Protein AF-A0A366EH74-F1 (afdb_monomer_lite)

Foldseek 3Di:
DDDADQKADEDEPPVLVCLQPVPQFWDEDDPVLVVPADCVPPFKHFYAHAQDDDPVNHVVVQVLSVVVVGHGDQLQPDWHQFTFWMWTWPDKDCDDPDPNDPDNMITGTHDTGTDDTFHWHDDRHMDGTDGDDPVVTDHDDPVSDDPPPPPPPPDDDDDDDDDDDDDDDDDDDDDDDDDDDDDDDDDDDDDDDDDDDDDDDDD

Secondary structure (DSSP, 8-state):
-PPPPSEEEEE-TTHHHHHHTS---EEEE-HHHHHT---TT--EEEEEE-S---HHHHHHHHHHHHHTT--PPPTTTS--SEEEEEEEEEEEES---STT--SSEEEEEEEEEEEEEEE----SSEEE-----GGGSPPPPGGGSPPP------PPPP---------------------------------------PPPP--

InterPro domains:
  IPR015947 PUA-like superfamily [SSF88697] (7-129)

Structure (mmCIF, N/CA/C/O backbone):
data_AF-A0A366EH74-F1
#
_entry.id   AF-A0A366EH74-F1
#
loop_
_atom_site.group_PDB
_atom_site.id
_atom_site.type_symbol
_atom_site.label_atom_id
_atom_site.label_alt_id
_atom_site.label_comp_id
_atom_site.label_asym_id
_atom_site.label_entity_id
_atom_site.label_seq_id
_atom_site.pdbx_PDB_ins_code
_atom_site.Cartn_x
_atom_site.Cartn_y
_atom_site.Cartn_z
_atom_site.occupancy
_atom_site.B_iso_or_equiv
_atom_site.auth_seq_id
_atom_site.auth_comp_id
_atom_site.auth_asym_id
_atom_site.auth_atom_id
_atom_site.pdbx_PDB_model_num
ATOM 1 N N . MET A 1 1 ? -17.119 -4.614 -13.521 1.00 64.62 1 MET A N 1
ATOM 2 C CA . MET A 1 1 ? -15.994 -3.978 -12.804 1.00 64.62 1 MET A CA 1
ATOM 3 C C . MET A 1 1 ? -16.300 -2.502 -12.687 1.00 64.62 1 MET A C 1
ATOM 5 O O . MET A 1 1 ? -16.640 -1.899 -13.698 1.00 64.62 1 MET A O 1
ATOM 9 N N . SER A 1 2 ? -16.240 -1.948 -11.478 1.00 81.62 2 SER A N 1
ATOM 10 C CA . SER A 1 2 ? -16.363 -0.503 -11.270 1.00 81.62 2 SER A CA 1
ATOM 11 C C . SER A 1 2 ? -15.153 0.207 -11.891 1.00 81.62 2 SER A C 1
ATOM 13 O O . SER A 1 2 ? -14.065 -0.377 -11.902 1.00 81.62 2 SER A O 1
ATOM 15 N N . PRO A 1 3 ? -15.287 1.445 -12.397 1.00 92.44 3 PRO A N 1
ATOM 16 C CA . PRO A 1 3 ? -14.133 2.195 -12.882 1.00 92.44 3 PRO A CA 1
ATOM 17 C C . PRO A 1 3 ? -13.107 2.380 -11.756 1.00 92.44 3 PRO A C 1
ATOM 19 O O . PRO A 1 3 ? -13.474 2.500 -10.579 1.00 92.44 3 PRO A O 1
ATOM 22 N N . LEU A 1 4 ? -11.818 2.389 -12.109 1.00 96.69 4 LEU A N 1
ATOM 23 C CA . LEU A 1 4 ? -10.759 2.671 -11.143 1.00 96.69 4 LEU A CA 1
ATOM 24 C C . LEU A 1 4 ? -10.874 4.130 -10.666 1.00 96.69 4 LEU A C 1
ATOM 26 O O . LEU A 1 4 ? -11.082 5.027 -11.485 1.00 96.69 4 LEU A O 1
ATOM 30 N N . PRO A 1 5 ? -10.746 4.391 -9.356 1.00 97.56 5 PRO A N 1
ATOM 31 C CA . PRO A 1 5 ? -10.783 5.746 -8.825 1.00 97.56 5 PRO A CA 1
ATOM 32 C C . PRO A 1 5 ? -9.553 6.536 -9.278 1.00 97.56 5 PRO A C 1
ATOM 34 O O . PRO A 1 5 ? -8.465 5.988 -9.429 1.00 97.56 5 PRO A O 1
ATOM 37 N N . ARG A 1 6 ? -9.724 7.846 -9.452 1.00 97.12 6 ARG A N 1
ATOM 38 C CA . ARG A 1 6 ? -8.687 8.761 -9.953 1.00 97.12 6 ARG A CA 1
ATOM 39 C C . ARG A 1 6 ? -7.512 8.955 -8.989 1.00 97.12 6 ARG A C 1
ATOM 41 O O . ARG A 1 6 ? -6.385 9.163 -9.426 1.00 97.12 6 ARG A O 1
ATOM 48 N N . LEU A 1 7 ? -7.779 8.927 -7.682 1.00 98.38 7 LEU A N 1
ATOM 49 C CA . LEU A 1 7 ? -6.755 9.092 -6.651 1.00 98.38 7 LEU A CA 1
ATOM 50 C C . LEU A 1 7 ? -6.182 7.738 -6.246 1.00 98.38 7 LEU A C 1
ATOM 52 O O . LEU A 1 7 ? -6.925 6.788 -5.994 1.00 98.38 7 LEU A O 1
ATOM 56 N N . ALA A 1 8 ? -4.859 7.673 -6.153 1.00 98.44 8 ALA A N 1
ATOM 57 C CA . ALA A 1 8 ? -4.111 6.502 -5.742 1.00 98.44 8 ALA A CA 1
ATOM 58 C C . ALA A 1 8 ? -3.386 6.722 -4.412 1.00 98.44 8 ALA A C 1
ATOM 60 O O . ALA A 1 8 ? -2.951 7.826 -4.077 1.00 98.44 8 ALA A O 1
ATOM 61 N N . LEU A 1 9 ? -3.212 5.618 -3.690 1.00 98.38 9 LEU A N 1
ATOM 62 C CA . LEU A 1 9 ? -2.345 5.496 -2.531 1.00 98.38 9 LEU A CA 1
ATOM 63 C C . LEU A 1 9 ? -1.197 4.541 -2.867 1.00 98.38 9 LEU A C 1
ATOM 65 O O . LEU A 1 9 ? -1.418 3.392 -3.250 1.00 98.38 9 LEU A O 1
ATOM 69 N N . SER A 1 10 ? 0.039 5.012 -2.700 1.00 98.38 10 SER A N 1
ATOM 70 C CA . SER A 1 10 ? 1.230 4.184 -2.902 1.00 98.38 10 SER A CA 1
ATOM 71 C C . SER A 1 10 ? 1.545 3.367 -1.649 1.00 98.38 10 SER A C 1
ATOM 73 O O . SER A 1 10 ? 1.772 3.931 -0.573 1.00 98.38 10 SER A O 1
ATOM 75 N N . VAL A 1 11 ? 1.586 2.043 -1.800 1.00 98.31 11 VAL A N 1
ATOM 76 C CA . VAL A 1 11 ? 1.851 1.060 -0.742 1.00 98.31 11 VAL A CA 1
ATOM 77 C C . VAL A 1 11 ? 2.992 0.146 -1.191 1.00 98.31 11 VAL A C 1
ATOM 79 O O . VAL A 1 11 ? 3.040 -0.287 -2.343 1.00 98.31 11 VAL A O 1
ATOM 82 N N . ARG A 1 12 ? 3.954 -0.133 -0.306 1.00 97.94 12 ARG A N 1
ATOM 83 C CA . ARG A 1 12 ? 5.072 -1.037 -0.626 1.00 97.94 12 ARG A CA 1
ATOM 84 C C . ARG A 1 12 ? 4.598 -2.484 -0.691 1.00 97.94 12 ARG A C 1
ATOM 86 O O . ARG A 1 12 ? 3.671 -2.875 0.013 1.00 97.94 12 ARG A O 1
ATOM 93 N N . GLN A 1 13 ? 5.261 -3.286 -1.513 1.00 98.31 13 GLN A N 1
ATOM 94 C CA . GLN A 1 13 ? 5.083 -4.733 -1.455 1.00 98.31 13 GLN A CA 1
ATOM 95 C C . GLN A 1 13 ? 5.785 -5.313 -0.213 1.00 98.31 13 GLN A C 1
ATOM 97 O O . GLN A 1 13 ? 6.775 -4.726 0.229 1.00 98.31 13 GLN A O 1
ATOM 102 N N . PRO A 1 14 ? 5.282 -6.422 0.367 1.00 98.62 14 PRO A N 1
ATOM 103 C CA . PRO A 1 14 ? 4.100 -7.204 -0.042 1.00 98.62 14 PRO A CA 1
ATOM 104 C C . PRO A 1 14 ? 2.752 -6.660 0.478 1.00 98.62 14 PRO A C 1
ATOM 106 O O . PRO A 1 14 ? 1.702 -7.259 0.251 1.00 98.62 14 PRO A O 1
ATOM 109 N N . TRP A 1 15 ? 2.739 -5.523 1.179 1.00 98.69 15 TRP A N 1
ATOM 110 C CA . TRP A 1 15 ? 1.523 -4.983 1.800 1.00 98.69 15 TRP A CA 1
ATOM 111 C C . TRP A 1 15 ? 0.433 -4.602 0.793 1.00 98.69 15 TRP A C 1
ATOM 113 O O . TRP A 1 15 ? -0.743 -4.809 1.081 1.00 98.69 15 TRP A O 1
ATOM 123 N N . ALA A 1 16 ? 0.802 -4.106 -0.394 1.00 98.75 16 ALA A N 1
ATOM 124 C CA . ALA A 1 16 ? -0.156 -3.822 -1.466 1.00 98.75 16 ALA A CA 1
ATOM 125 C C . ALA A 1 16 ? -0.907 -5.089 -1.915 1.00 98.75 16 ALA A C 1
ATOM 127 O O . ALA A 1 16 ? -2.127 -5.060 -2.069 1.00 98.75 16 ALA A O 1
ATOM 128 N N . TRP A 1 17 ? -0.200 -6.217 -2.058 1.00 98.69 17 TRP A N 1
ATOM 129 C CA . TRP A 1 17 ? -0.828 -7.513 -2.319 1.00 98.69 17 TRP A CA 1
ATOM 130 C C . TRP A 1 17 ? -1.726 -7.951 -1.156 1.00 98.69 17 TRP A C 1
ATOM 132 O O . TRP A 1 17 ? -2.855 -8.382 -1.381 1.00 98.69 17 TRP A O 1
ATOM 142 N N . ALA A 1 18 ? -1.279 -7.779 0.091 1.00 98.75 18 ALA A N 1
ATOM 143 C CA . ALA A 1 18 ? -2.068 -8.166 1.258 1.00 98.75 18 ALA A CA 1
ATOM 144 C C . ALA A 1 18 ? -3.385 -7.383 1.383 1.00 98.75 18 ALA A C 1
ATOM 146 O O . ALA A 1 18 ? -4.377 -7.946 1.839 1.00 98.75 18 ALA A O 1
ATOM 147 N N . ILE A 1 19 ? -3.426 -6.117 0.956 1.00 98.88 19 ILE A N 1
ATOM 148 C CA . ILE A 1 19 ? -4.669 -5.325 0.903 1.00 98.88 19 ILE A CA 1
ATOM 149 C C . ILE A 1 19 ? -5.681 -5.979 -0.039 1.00 98.88 19 ILE A C 1
ATOM 151 O O . ILE A 1 19 ? -6.855 -6.107 0.296 1.00 98.88 19 ILE A O 1
ATOM 155 N N . LEU A 1 20 ? -5.221 -6.404 -1.215 1.00 98.69 20 LEU A N 1
ATOM 156 C CA . LEU A 1 20 ? -6.093 -6.893 -2.279 1.00 98.69 20 LEU A CA 1
ATOM 157 C C . LEU A 1 20 ? -6.460 -8.376 -2.146 1.00 98.69 20 LEU A C 1
ATOM 159 O O . LEU A 1 20 ? -7.539 -8.777 -2.573 1.00 98.69 20 LEU A O 1
ATOM 163 N N . HIS A 1 21 ? -5.575 -9.181 -1.559 1.00 98.44 21 HIS A N 1
ATOM 164 C CA . HIS A 1 21 ? -5.696 -10.642 -1.544 1.00 98.44 21 HIS A CA 1
ATOM 165 C C . HIS A 1 21 ? -5.518 -11.265 -0.155 1.00 98.44 21 HIS A C 1
ATOM 167 O O . HIS A 1 21 ? -6.052 -12.338 0.105 1.00 98.44 21 HIS A O 1
ATOM 173 N N . GLY A 1 22 ? -4.783 -10.604 0.740 1.00 97.69 22 GLY A N 1
ATOM 174 C CA . GLY A 1 22 ? -4.426 -11.126 2.065 1.00 97.69 22 GLY A CA 1
ATOM 175 C C . GLY A 1 22 ? -5.348 -10.682 3.204 1.00 97.69 22 GLY A C 1
ATOM 176 O O . GLY A 1 22 ? -5.046 -10.953 4.361 1.00 97.69 22 GLY A O 1
ATOM 177 N N . GLY A 1 23 ? -6.440 -9.968 2.911 1.00 98.06 23 GLY A N 1
ATOM 178 C CA . GLY A 1 23 ? -7.391 -9.502 3.926 1.00 98.06 23 GLY A CA 1
ATOM 179 C C . GLY A 1 23 ? -6.864 -8.379 4.827 1.00 98.06 23 GLY A C 1
ATOM 180 O O . GLY A 1 23 ? -7.397 -8.166 5.918 1.00 98.06 23 GLY A O 1
ATOM 181 N N . LYS A 1 24 ? -5.826 -7.646 4.403 1.00 98.56 24 LYS A N 1
ATOM 182 C CA . LYS A 1 24 ? -5.322 -6.481 5.138 1.00 98.56 24 LYS A CA 1
ATOM 183 C C . LYS A 1 24 ? -6.309 -5.318 5.038 1.00 98.56 24 LYS A C 1
ATOM 185 O O . LYS A 1 24 ? -6.391 -4.641 4.020 1.00 98.56 24 LYS A O 1
ATOM 190 N N . THR A 1 25 ? -7.005 -5.051 6.140 1.00 98.56 25 THR A N 1
ATOM 191 C CA . THR A 1 25 ? -8.061 -4.022 6.236 1.00 98.56 25 THR A CA 1
ATOM 192 C C . THR A 1 25 ? -7.570 -2.643 6.674 1.00 98.56 25 THR A C 1
ATOM 194 O O . THR A 1 25 ? -8.346 -1.691 6.716 1.00 98.56 25 THR A O 1
ATOM 197 N N . ILE A 1 26 ? -6.292 -2.521 7.041 1.00 98.56 26 ILE A N 1
ATOM 198 C CA . ILE A 1 26 ? -5.711 -1.287 7.573 1.00 98.56 26 ILE A CA 1
ATOM 199 C C . ILE A 1 26 ? -4.379 -1.007 6.899 1.00 98.56 26 ILE A C 1
ATOM 201 O O . ILE A 1 26 ? -3.484 -1.850 6.937 1.00 98.56 26 ILE A O 1
ATOM 205 N N . GLU A 1 27 ? -4.204 0.205 6.385 1.00 98.19 27 GLU A N 1
ATOM 206 C CA . GLU A 1 27 ? -2.903 0.729 5.969 1.00 98.19 27 GLU A CA 1
ATOM 207 C C . GLU A 1 27 ? -2.360 1.719 7.008 1.00 98.19 27 GLU A C 1
ATOM 209 O O . GLU A 1 27 ? -2.973 2.751 7.281 1.00 98.19 27 GLU A O 1
ATOM 214 N N . ASN A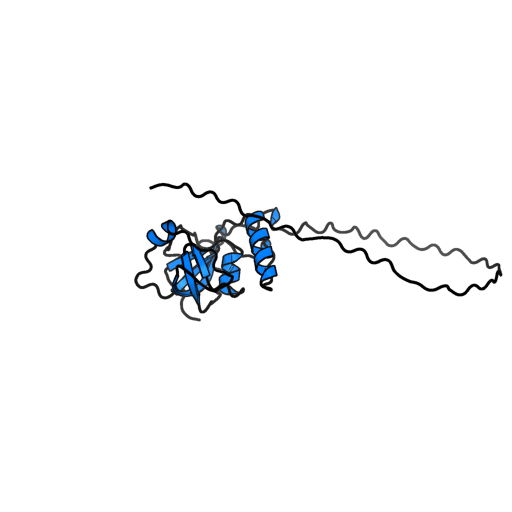 1 28 ? -1.209 1.405 7.610 1.00 98.12 28 ASN A N 1
ATOM 215 C CA . ASN A 1 28 ? -0.645 2.193 8.710 1.00 98.12 28 ASN A CA 1
ATOM 216 C C . ASN A 1 28 ? 0.114 3.417 8.191 1.00 98.12 28 ASN A C 1
ATOM 218 O O . ASN A 1 28 ? 0.884 3.330 7.234 1.00 98.12 28 ASN A O 1
ATOM 222 N N . ARG A 1 29 ? -0.072 4.566 8.847 1.00 96.00 29 ARG A N 1
ATOM 223 C CA . ARG A 1 29 ? 0.593 5.831 8.508 1.00 96.00 29 ARG A CA 1
ATOM 224 C C . ARG A 1 29 ? 0.984 6.604 9.764 1.00 96.00 29 ARG A C 1
ATOM 226 O O . ARG A 1 29 ? 0.346 6.512 10.812 1.00 96.00 29 ARG A O 1
ATOM 233 N N . SER A 1 30 ? 2.029 7.421 9.647 1.00 95.69 30 SER A N 1
ATOM 234 C CA . SER A 1 30 ? 2.383 8.374 10.699 1.00 95.69 30 SER A CA 1
ATOM 235 C C . SER A 1 30 ? 1.342 9.495 10.788 1.00 95.69 30 SER A C 1
ATOM 237 O O . SER A 1 30 ? 0.677 9.832 9.805 1.00 95.69 30 SER A O 1
ATOM 239 N N . ALA A 1 31 ? 1.233 10.130 11.958 1.00 93.12 31 ALA A N 1
ATOM 240 C CA . ALA A 1 31 ? 0.357 11.289 12.128 1.00 93.12 31 ALA A CA 1
ATOM 241 C C . ALA A 1 31 ? 0.724 12.437 11.168 1.00 93.12 31 ALA A C 1
ATOM 243 O O . ALA A 1 31 ? -0.165 13.103 10.648 1.00 93.12 31 ALA A O 1
ATOM 244 N N . ALA A 1 32 ? 2.019 12.636 10.896 1.00 93.62 32 ALA A N 1
ATOM 245 C CA . ALA A 1 32 ? 2.487 13.624 9.926 1.00 93.62 32 ALA A CA 1
ATOM 246 C C . ALA A 1 32 ? 2.016 13.297 8.506 1.00 93.62 32 ALA A C 1
ATOM 248 O O . ALA A 1 32 ? 1.470 14.166 7.837 1.00 93.62 32 ALA A O 1
ATOM 249 N N . SER A 1 33 ? 2.145 12.038 8.075 1.00 92.56 33 SER A N 1
ATOM 250 C CA . SER A 1 33 ? 1.704 11.617 6.744 1.00 92.56 33 SER A CA 1
ATOM 251 C C . SER A 1 33 ? 0.210 11.868 6.538 1.00 92.56 33 SER A C 1
ATOM 253 O O . SER A 1 33 ? -0.165 12.406 5.502 1.00 92.56 33 SER A O 1
ATOM 255 N N . ILE A 1 34 ? -0.625 11.549 7.533 1.00 94.00 34 ILE A N 1
ATOM 256 C CA . ILE A 1 34 ? -2.069 11.808 7.475 1.00 94.00 34 ILE A CA 1
ATOM 257 C C . ILE A 1 34 ? -2.378 13.300 7.303 1.00 94.00 34 ILE A C 1
ATOM 259 O O . ILE A 1 34 ? -3.213 13.645 6.476 1.00 94.00 34 ILE A O 1
ATOM 263 N N . ARG A 1 35 ? -1.693 14.189 8.035 1.00 91.75 35 ARG A N 1
ATOM 264 C CA . ARG A 1 35 ? -1.935 15.643 7.957 1.00 91.75 35 ARG A CA 1
ATOM 265 C C . ARG A 1 35 ? -1.664 16.242 6.576 1.00 91.75 35 ARG A C 1
ATOM 267 O O . ARG A 1 35 ? -2.243 17.270 6.251 1.00 91.75 35 ARG A O 1
ATOM 274 N N . HIS A 1 36 ? -0.790 15.624 5.785 1.00 91.12 36 HIS A N 1
ATOM 275 C CA . HIS A 1 36 ? -0.452 16.091 4.439 1.00 91.12 36 HIS A CA 1
ATOM 276 C C . HIS A 1 36 ? -1.330 15.477 3.337 1.00 91.12 36 HIS A C 1
ATOM 278 O O . HIS A 1 36 ? -1.123 15.776 2.165 1.00 91.12 36 HIS A O 1
ATOM 284 N N . MET A 1 37 ? -2.294 14.618 3.680 1.00 94.19 37 MET A N 1
ATOM 285 C CA . MET A 1 37 ? -3.197 13.986 2.719 1.00 94.19 37 MET A CA 1
ATOM 286 C C . MET A 1 37 ? -4.605 14.575 2.832 1.00 94.19 37 MET A C 1
ATOM 288 O O . MET A 1 37 ? -5.183 14.618 3.915 1.00 94.19 37 MET A O 1
ATOM 292 N N . ASN A 1 38 ? -5.172 14.999 1.701 1.00 94.62 38 ASN A N 1
ATOM 293 C CA . ASN A 1 38 ? -6.544 15.492 1.635 1.00 94.62 38 ASN A CA 1
ATOM 294 C C . ASN A 1 38 ? -7.501 14.366 1.223 1.00 94.62 38 ASN A C 1
ATOM 296 O O . ASN A 1 38 ? -7.551 13.990 0.055 1.00 94.62 38 ASN A O 1
ATOM 300 N N . PHE A 1 39 ? -8.270 13.857 2.184 1.00 95.25 39 PHE A N 1
ATOM 301 C CA . PHE A 1 39 ? -9.276 12.813 1.963 1.00 95.25 39 PHE A CA 1
ATOM 302 C C . PHE A 1 39 ? -10.691 13.364 1.712 1.00 95.25 39 PHE A C 1
ATOM 304 O O . PHE A 1 39 ? -11.648 12.592 1.675 1.00 95.25 39 PHE A O 1
ATOM 311 N N . SER A 1 40 ? -10.857 14.682 1.563 1.00 94.88 40 SER A N 1
ATOM 312 C CA . SER A 1 40 ? -12.172 15.279 1.311 1.00 94.88 40 SER A CA 1
ATOM 313 C C . SER A 1 40 ? -12.781 14.735 0.015 1.00 94.88 40 SER A C 1
ATOM 315 O O . SER A 1 40 ? -12.144 14.777 -1.038 1.00 94.88 40 SER A O 1
ATOM 317 N N . GLY A 1 41 ? -14.000 14.195 0.103 1.00 94.75 41 GLY A N 1
ATOM 318 C CA . GLY A 1 41 ? -14.712 13.593 -1.030 1.00 94.75 41 GLY A CA 1
ATOM 319 C C . GLY A 1 41 ? -14.110 12.282 -1.554 1.00 94.75 41 GLY A C 1
ATOM 320 O O . GLY A 1 41 ? -14.478 11.833 -2.637 1.00 94.75 41 GLY A O 1
ATOM 321 N N . VAL A 1 42 ? -13.174 11.663 -0.827 1.00 97.19 42 VAL A N 1
ATOM 322 C CA . VAL A 1 42 ? -12.571 10.386 -1.227 1.00 97.19 42 VAL A CA 1
ATOM 323 C C . VAL A 1 42 ? -13.409 9.230 -0.696 1.00 97.19 42 VAL A C 1
ATOM 325 O O . VAL A 1 42 ? -13.420 8.969 0.500 1.00 97.19 42 VAL A O 1
ATOM 328 N N . GLU A 1 43 ? -14.057 8.494 -1.593 1.00 97.50 43 GLU A N 1
ATOM 329 C CA . GLU A 1 43 ? -14.803 7.270 -1.247 1.00 97.50 43 GLU A CA 1
ATOM 330 C C . GLU A 1 43 ? -14.043 5.992 -1.617 1.00 97.50 43 GLU A C 1
ATOM 332 O O . GLU A 1 43 ? -14.253 4.925 -1.040 1.00 97.50 43 GLU A O 1
ATOM 337 N N . ARG A 1 44 ? -13.157 6.084 -2.613 1.00 98.19 44 ARG A N 1
ATOM 338 C CA . ARG A 1 44 ? -12.385 4.963 -3.152 1.00 98.19 44 ARG A CA 1
ATOM 339 C C . ARG A 1 44 ? -10.970 5.406 -3.488 1.00 98.19 44 ARG A C 1
ATOM 341 O O . ARG A 1 44 ? -10.748 6.543 -3.901 1.00 98.19 44 ARG A O 1
ATOM 348 N N . LEU A 1 45 ? -10.028 4.480 -3.356 1.00 98.50 45 LEU A N 1
ATOM 349 C CA . LEU A 1 45 ? -8.612 4.689 -3.641 1.00 98.50 45 LEU A CA 1
ATOM 350 C C . LEU A 1 45 ? -8.090 3.593 -4.559 1.00 98.50 45 LEU A C 1
ATOM 352 O O . LEU A 1 45 ? -8.388 2.415 -4.365 1.00 98.50 45 LEU A O 1
ATOM 356 N N . ALA A 1 46 ? -7.285 3.979 -5.543 1.00 98.75 46 ALA A N 1
ATOM 357 C CA . ALA A 1 46 ? -6.510 3.037 -6.327 1.00 98.75 46 ALA A CA 1
ATOM 358 C C . ALA A 1 46 ? -5.290 2.633 -5.496 1.00 98.75 46 ALA A C 1
ATOM 360 O O . ALA A 1 46 ? -4.672 3.462 -4.824 1.00 98.75 46 ALA A O 1
ATOM 361 N N . ILE A 1 47 ? -4.935 1.357 -5.525 1.00 98.81 47 ILE A N 1
ATOM 362 C CA . ILE A 1 47 ? -3.758 0.846 -4.834 1.00 98.81 47 ILE A CA 1
ATOM 363 C C . ILE A 1 47 ? -2.616 0.795 -5.835 1.00 98.81 47 ILE A C 1
ATOM 365 O O .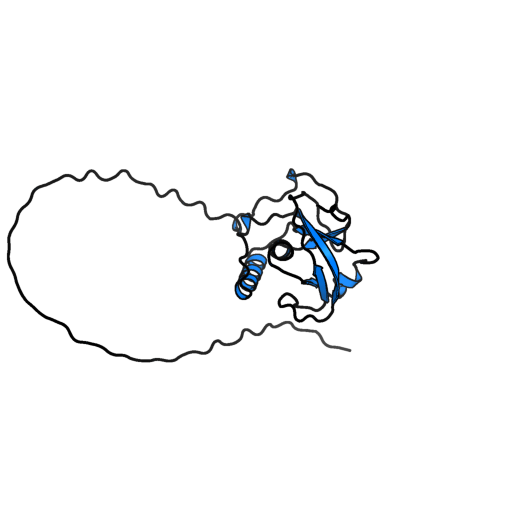 ILE A 1 47 ? -2.629 0.009 -6.783 1.00 98.81 47 ILE A O 1
ATOM 369 N N . HIS A 1 48 ? -1.621 1.646 -5.608 1.00 98.81 48 HIS A N 1
ATOM 370 C CA . HIS A 1 48 ? -0.369 1.640 -6.345 1.00 98.81 48 HIS A CA 1
ATOM 371 C C . HIS A 1 48 ? 0.669 0.807 -5.582 1.00 98.81 48 HIS A C 1
ATOM 373 O O . HIS A 1 48 ? 1.026 1.139 -4.450 1.00 98.81 48 HIS A O 1
ATOM 379 N N . ALA A 1 49 ? 1.204 -0.239 -6.208 1.00 98.69 49 ALA A N 1
ATOM 380 C CA . ALA A 1 49 ? 2.325 -0.999 -5.671 1.00 98.69 49 ALA A CA 1
ATOM 381 C C . ALA A 1 49 ? 3.634 -0.228 -5.906 1.00 98.69 49 ALA A C 1
ATOM 383 O O . ALA A 1 49 ? 4.065 -0.039 -7.044 1.00 98.69 49 ALA A O 1
ATOM 384 N N . ALA A 1 50 ? 4.286 0.232 -4.838 1.00 98.25 50 ALA A N 1
ATOM 385 C CA . ALA A 1 50 ? 5.512 1.020 -4.931 1.00 98.25 50 ALA A CA 1
ATOM 386 C C . ALA A 1 50 ? 6.656 0.258 -5.630 1.00 98.25 50 ALA A C 1
ATOM 388 O O . ALA A 1 50 ? 6.760 -0.965 -5.546 1.00 98.25 50 ALA A O 1
ATOM 389 N N . LYS A 1 51 ? 7.569 0.990 -6.291 1.00 96.31 51 LYS A N 1
ATOM 390 C CA . LYS A 1 51 ? 8.758 0.389 -6.930 1.00 96.31 51 LYS A CA 1
ATOM 391 C C . LYS A 1 51 ? 9.713 -0.241 -5.911 1.00 96.31 51 LYS A C 1
ATOM 393 O O . LYS A 1 51 ? 10.370 -1.233 -6.215 1.00 96.31 51 LYS A O 1
ATOM 398 N N . GLY A 1 52 ? 9.821 0.346 -4.722 1.00 93.25 52 GLY A N 1
ATOM 399 C CA . GLY A 1 52 ? 10.708 -0.140 -3.672 1.00 93.25 52 GLY A CA 1
ATOM 400 C C . GLY A 1 52 ? 10.120 -1.329 -2.914 1.00 93.25 52 GLY A C 1
ATOM 401 O O . GLY A 1 52 ? 8.958 -1.300 -2.518 1.00 93.25 52 GLY A O 1
ATOM 402 N N . MET A 1 53 ? 10.964 -2.333 -2.696 1.00 96.44 53 MET A N 1
ATOM 403 C CA . MET A 1 53 ? 10.766 -3.450 -1.774 1.00 96.44 53 MET A CA 1
ATOM 404 C C . MET A 1 53 ? 12.168 -3.965 -1.440 1.00 96.44 53 MET A C 1
ATOM 406 O O . MET A 1 53 ? 12.856 -4.457 -2.340 1.00 96.44 53 MET A O 1
ATOM 410 N N . THR A 1 54 ? 12.645 -3.757 -0.212 1.00 96.94 54 THR A N 1
ATOM 411 C CA . THR A 1 54 ? 13.916 -4.355 0.224 1.00 96.94 54 THR A CA 1
ATOM 412 C C . THR A 1 54 ? 13.686 -5.812 0.615 1.00 96.94 54 THR A C 1
ATOM 414 O O . THR A 1 54 ? 12.545 -6.257 0.750 1.00 96.94 54 THR A O 1
ATOM 417 N N . ARG A 1 55 ? 14.775 -6.575 0.747 1.00 97.56 55 ARG A N 1
ATOM 418 C CA . ARG A 1 55 ? 14.696 -7.971 1.181 1.00 97.56 55 ARG A CA 1
ATOM 419 C C . ARG A 1 55 ? 14.136 -8.071 2.601 1.00 97.56 55 ARG A C 1
ATOM 421 O O . ARG A 1 55 ? 13.176 -8.800 2.802 1.00 97.56 55 ARG A O 1
ATOM 428 N N . ASP A 1 56 ? 14.682 -7.282 3.520 1.00 97.88 56 ASP A N 1
ATOM 429 C CA . ASP A 1 56 ? 14.295 -7.295 4.933 1.00 97.88 56 ASP A CA 1
ATOM 430 C C . ASP A 1 56 ? 12.821 -6.904 5.115 1.00 97.88 56 ASP A C 1
ATOM 432 O O . ASP A 1 56 ? 12.071 -7.620 5.767 1.00 97.88 56 ASP A O 1
ATOM 436 N N . GLU A 1 57 ? 12.359 -5.844 4.435 1.00 96.94 57 GLU A N 1
ATOM 437 C CA . GLU A 1 57 ? 10.943 -5.441 4.462 1.00 96.94 57 GLU A CA 1
ATOM 438 C C . GLU A 1 57 ? 10.009 -6.557 3.974 1.00 96.94 57 GLU A C 1
ATOM 440 O O . GLU A 1 57 ? 8.914 -6.734 4.508 1.00 96.94 57 GLU A O 1
ATOM 445 N N . TYR A 1 58 ? 10.418 -7.286 2.930 1.00 98.44 58 TYR A N 1
ATOM 446 C CA . TYR A 1 58 ? 9.645 -8.406 2.405 1.00 98.44 58 TYR A CA 1
ATOM 447 C C . TYR A 1 58 ? 9.639 -9.587 3.379 1.00 98.44 58 TYR A C 1
ATOM 449 O O . TYR A 1 58 ? 8.574 -10.139 3.641 1.00 98.44 58 TYR A O 1
ATOM 457 N N . GLU A 1 59 ? 10.799 -9.974 3.915 1.00 98.31 59 GLU A N 1
ATOM 458 C CA . GLU A 1 59 ? 10.934 -11.122 4.817 1.00 98.31 59 GLU A CA 1
ATOM 459 C C . GLU A 1 59 ? 10.185 -10.892 6.139 1.00 98.31 59 GLU A C 1
ATOM 461 O O . GLU A 1 59 ? 9.446 -11.776 6.575 1.00 98.31 59 GLU A O 1
ATOM 466 N N . GLU A 1 60 ? 10.281 -9.695 6.726 1.00 98.12 60 GLU A N 1
ATOM 467 C CA . GLU A 1 60 ? 9.525 -9.314 7.927 1.00 98.12 60 GLU A CA 1
ATOM 468 C C . GLU A 1 60 ? 8.012 -9.351 7.682 1.00 98.12 60 GLU A C 1
ATOM 470 O O . GLU A 1 60 ? 7.255 -9.931 8.464 1.00 98.12 60 GLU A O 1
ATOM 475 N N . ALA A 1 61 ? 7.556 -8.772 6.568 1.00 98.12 61 ALA A N 1
ATOM 476 C CA . ALA A 1 61 ? 6.141 -8.762 6.226 1.00 98.12 61 ALA A CA 1
ATOM 477 C C . ALA A 1 61 ? 5.610 -10.173 5.923 1.00 98.12 61 ALA A C 1
ATOM 479 O O . ALA A 1 61 ? 4.509 -10.514 6.350 1.00 98.12 61 ALA A O 1
ATOM 480 N N . ALA A 1 62 ? 6.384 -11.008 5.225 1.00 98.44 62 ALA A N 1
ATOM 481 C CA . ALA A 1 62 ? 6.015 -12.387 4.927 1.00 98.44 62 ALA A CA 1
ATOM 482 C C . ALA A 1 62 ? 5.936 -13.249 6.197 1.00 98.44 62 ALA A C 1
ATOM 484 O O . ALA A 1 62 ? 5.004 -14.041 6.330 1.00 98.44 62 ALA A O 1
ATOM 485 N N . ALA A 1 63 ? 6.865 -13.069 7.143 1.00 98.50 63 ALA A N 1
ATOM 486 C CA . ALA A 1 63 ? 6.824 -13.740 8.440 1.00 98.50 63 ALA A CA 1
ATOM 487 C C . ALA A 1 63 ? 5.567 -13.348 9.230 1.00 98.50 63 ALA A C 1
ATOM 489 O O . ALA A 1 63 ? 4.832 -14.221 9.687 1.00 98.50 63 ALA A O 1
ATOM 490 N N . PHE A 1 64 ? 5.259 -12.050 9.298 1.00 98.38 64 PHE A N 1
ATOM 491 C CA . PHE A 1 64 ? 4.039 -11.565 9.942 1.00 98.38 64 PHE A CA 1
ATOM 492 C C . PHE A 1 64 ? 2.765 -12.113 9.277 1.00 98.38 64 PHE A C 1
ATOM 494 O O . PHE A 1 64 ? 1.844 -12.564 9.953 1.00 98.38 64 PHE A O 1
ATOM 501 N N . MET A 1 65 ? 2.700 -12.121 7.941 1.00 98.62 65 MET A N 1
ATOM 502 C CA . MET A 1 65 ? 1.564 -12.709 7.222 1.00 98.62 65 MET A CA 1
ATOM 503 C C . MET A 1 65 ? 1.409 -14.201 7.535 1.00 98.62 65 MET A C 1
ATOM 505 O O . MET A 1 65 ? 0.286 -14.658 7.743 1.00 98.62 65 MET A O 1
ATOM 509 N N . ALA A 1 66 ? 2.511 -14.947 7.649 1.00 98.25 66 ALA A N 1
ATOM 510 C CA . ALA A 1 66 ? 2.479 -16.358 8.016 1.00 98.25 66 ALA A CA 1
ATOM 511 C C . ALA A 1 66 ? 1.928 -16.591 9.435 1.00 98.25 66 ALA A C 1
ATOM 513 O O . ALA A 1 66 ? 1.159 -17.532 9.628 1.00 98.25 66 ALA A O 1
ATOM 514 N N . GLU A 1 67 ? 2.241 -15.722 10.405 1.00 98.31 67 GLU A N 1
ATOM 515 C CA . GLU A 1 67 ? 1.645 -15.763 11.754 1.00 98.31 67 GLU A CA 1
ATOM 516 C C . GLU A 1 67 ? 0.118 -15.582 11.723 1.00 98.31 67 GLU A C 1
ATOM 518 O O . GLU A 1 67 ? -0.595 -16.161 12.541 1.00 98.31 67 GLU A O 1
ATOM 523 N N . LEU A 1 68 ? -0.393 -14.834 10.741 1.00 97.88 68 LEU A N 1
ATOM 524 C CA . LEU A 1 68 ? -1.827 -14.661 10.491 1.00 97.88 68 LEU A CA 1
ATOM 525 C C . LEU A 1 68 ? -2.437 -15.754 9.596 1.00 97.88 68 LEU A C 1
ATOM 527 O O . LEU A 1 68 ? -3.624 -15.687 9.276 1.00 97.88 68 LEU A O 1
ATOM 531 N N . GLY A 1 69 ? -1.653 -16.747 9.166 1.00 98.12 69 GLY A N 1
ATOM 532 C CA . GLY A 1 69 ? -2.097 -17.790 8.238 1.00 98.12 69 GLY A CA 1
ATOM 533 C C . GLY A 1 69 ? -2.288 -17.308 6.794 1.00 98.12 69 GLY A C 1
ATOM 534 O O . GLY A 1 69 ? -2.966 -17.970 6.011 1.00 98.12 69 GLY A O 1
ATOM 535 N N . VAL A 1 70 ? -1.703 -16.165 6.427 1.00 98.00 70 VAL A N 1
ATOM 536 C CA . VAL A 1 70 ? -1.774 -15.573 5.086 1.00 98.00 70 VAL A CA 1
ATOM 537 C C . VAL A 1 70 ? -0.501 -15.922 4.301 1.00 98.00 70 VAL A C 1
ATOM 539 O O . VAL A 1 70 ? 0.589 -15.486 4.675 1.00 98.00 70 VAL A O 1
ATOM 542 N N . PRO A 1 71 ? -0.589 -16.688 3.199 1.00 95.88 71 PRO A N 1
ATOM 543 C CA . PRO A 1 71 ? 0.587 -17.041 2.412 1.00 95.88 71 PRO A CA 1
ATOM 544 C C . PRO A 1 71 ? 1.041 -15.854 1.554 1.00 95.88 71 PRO A C 1
ATOM 546 O O . PRO A 1 71 ? 0.350 -15.454 0.618 1.00 95.88 71 PRO A O 1
ATOM 549 N N . CYS A 1 72 ? 2.221 -15.304 1.846 1.00 97.44 72 CYS A N 1
ATOM 550 C CA . CYS A 1 72 ? 2.828 -14.269 1.011 1.00 97.44 72 CYS A CA 1
ATOM 551 C C . CYS A 1 72 ? 3.385 -14.882 -0.293 1.00 97.44 72 CYS A C 1
ATOM 553 O O . CYS A 1 72 ? 4.143 -15.856 -0.220 1.00 97.44 72 CYS A O 1
ATOM 555 N N . PRO A 1 73 ? 3.068 -14.327 -1.479 1.00 97.62 73 PRO A N 1
ATOM 556 C CA . PRO A 1 73 ? 3.659 -14.771 -2.738 1.00 97.62 73 PRO A CA 1
ATOM 557 C C . PRO A 1 73 ? 5.174 -14.555 -2.773 1.00 97.62 73 PRO A C 1
ATOM 559 O O . PRO A 1 73 ? 5.659 -13.622 -2.126 1.00 97.62 73 PRO A O 1
ATOM 562 N N . PRO A 1 74 ? 5.915 -15.334 -3.584 1.00 97.50 74 PRO A N 1
ATOM 563 C CA . PRO A 1 74 ? 7.323 -15.078 -3.856 1.00 97.50 74 PRO A CA 1
ATOM 564 C C . PRO A 1 74 ? 7.579 -13.626 -4.290 1.00 97.50 74 PRO A C 1
ATOM 566 O O . PRO A 1 74 ? 6.778 -13.038 -5.022 1.00 97.50 74 PRO A O 1
ATOM 569 N N . PRO A 1 75 ? 8.734 -13.039 -3.93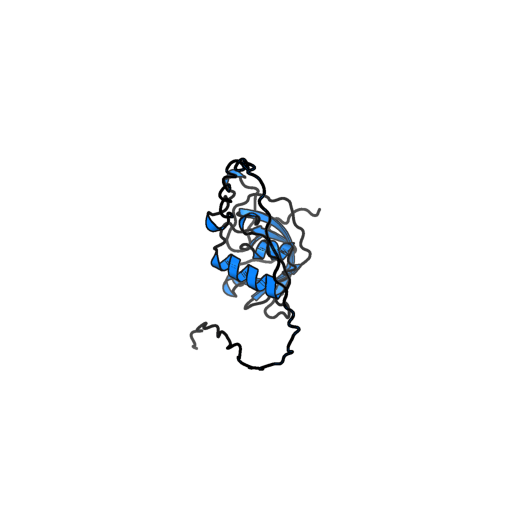3 1.00 97.50 75 PRO A N 1
ATOM 570 C CA . PRO A 1 75 ? 8.993 -11.623 -4.181 1.00 97.50 75 PRO A CA 1
ATOM 571 C C . PRO A 1 75 ? 9.080 -11.273 -5.676 1.00 97.50 75 PRO A C 1
ATOM 573 O O . PRO A 1 75 ? 8.844 -10.126 -6.050 1.00 97.50 75 PRO A O 1
ATOM 576 N N . ALA A 1 76 ? 9.411 -12.240 -6.540 1.00 96.69 76 ALA A N 1
ATOM 577 C CA . ALA A 1 76 ? 9.424 -12.055 -7.992 1.00 96.69 76 ALA A CA 1
ATOM 578 C C . ALA A 1 76 ? 8.021 -11.940 -8.612 1.00 96.69 76 ALA A C 1
ATOM 580 O O . ALA A 1 76 ? 7.902 -11.353 -9.686 1.00 96.69 76 ALA A O 1
ATOM 581 N N . ASP A 1 77 ? 6.990 -12.448 -7.933 1.00 96.81 77 ASP A N 1
ATOM 582 C CA . ASP A 1 77 ? 5.609 -12.483 -8.433 1.00 96.81 77 ASP A CA 1
ATOM 583 C C . ASP A 1 77 ? 4.816 -11.233 -8.014 1.00 96.81 77 ASP A C 1
ATOM 585 O O . ASP A 1 77 ? 3.700 -10.987 -8.473 1.00 96.81 77 ASP A O 1
ATOM 589 N N . LEU A 1 78 ? 5.399 -10.407 -7.143 1.00 97.88 78 LEU A N 1
ATOM 590 C CA . LEU A 1 78 ? 4.797 -9.170 -6.671 1.00 97.88 78 LEU A CA 1
ATOM 591 C C . LEU A 1 78 ? 5.039 -8.043 -7.679 1.00 97.88 78 LEU A C 1
ATOM 593 O O . LEU A 1 78 ? 6.140 -7.495 -7.784 1.00 97.88 78 LEU A O 1
ATOM 597 N N . ALA A 1 79 ? 3.978 -7.659 -8.392 1.00 97.50 79 ALA A N 1
ATOM 598 C CA . ALA A 1 79 ? 3.996 -6.514 -9.297 1.00 97.50 79 ALA A CA 1
ATOM 599 C C . ALA A 1 79 ? 4.404 -5.223 -8.561 1.00 97.50 79 ALA A C 1
ATOM 601 O O . ALA A 1 79 ? 4.009 -4.989 -7.415 1.00 97.50 79 ALA A O 1
ATOM 602 N N . ARG A 1 80 ? 5.195 -4.370 -9.217 1.00 98.06 80 ARG A N 1
ATOM 603 C CA . ARG A 1 80 ? 5.722 -3.114 -8.657 1.00 98.06 80 ARG A CA 1
ATOM 604 C C . ARG A 1 80 ? 5.699 -2.010 -9.708 1.00 98.06 80 ARG A C 1
ATOM 606 O O . ARG A 1 80 ? 5.905 -2.277 -10.884 1.00 98.06 80 ARG A O 1
ATOM 613 N N . GLY A 1 81 ? 5.534 -0.765 -9.268 1.00 98.31 81 GLY A N 1
ATOM 614 C CA . GLY A 1 81 ? 5.540 0.421 -10.129 1.00 98.31 81 GLY A CA 1
ATOM 615 C C . GLY A 1 81 ? 4.256 0.611 -10.933 1.00 98.31 81 GLY A C 1
ATOM 616 O O . GLY A 1 81 ? 4.331 0.949 -12.112 1.00 98.31 81 GLY A O 1
ATOM 617 N N . GLY A 1 82 ? 3.097 0.347 -10.331 1.00 98.50 82 GLY A N 1
ATOM 618 C CA . GLY A 1 82 ? 1.820 0.506 -11.021 1.00 98.50 82 GLY A CA 1
ATOM 619 C C . GLY A 1 82 ? 0.598 0.229 -10.155 1.00 98.50 82 GLY A C 1
ATOM 620 O O . GLY A 1 82 ? 0.719 -0.186 -9.000 1.00 98.50 82 GLY A O 1
ATOM 621 N N . ILE A 1 83 ? -0.580 0.486 -10.721 1.00 98.75 83 ILE A N 1
ATOM 622 C CA . ILE A 1 83 ? -1.875 0.189 -10.106 1.00 98.75 83 ILE A CA 1
ATOM 623 C C . ILE A 1 83 ? -2.130 -1.315 -10.170 1.00 98.75 83 ILE A C 1
ATOM 625 O O . ILE A 1 83 ? -1.937 -1.943 -11.211 1.00 98.75 83 ILE A O 1
ATOM 629 N N . VAL A 1 84 ? -2.560 -1.878 -9.043 1.00 98.69 84 VAL A N 1
ATOM 630 C CA . VAL A 1 84 ? -2.857 -3.313 -8.879 1.00 98.69 84 VAL A CA 1
ATOM 631 C C . VAL A 1 84 ? -4.315 -3.584 -8.498 1.00 98.69 84 VAL A C 1
ATOM 633 O O . VAL A 1 84 ? -4.764 -4.726 -8.531 1.00 98.69 84 VAL A O 1
ATOM 636 N N . GLY A 1 85 ? -5.074 -2.547 -8.149 1.00 98.56 85 GLY A N 1
ATOM 637 C CA . GLY A 1 85 ? -6.487 -2.665 -7.806 1.00 98.56 85 GLY A CA 1
ATOM 638 C C . GLY A 1 85 ? -7.034 -1.394 -7.178 1.00 98.56 85 GLY A C 1
ATOM 639 O O . GLY A 1 85 ? -6.395 -0.341 -7.211 1.00 98.56 85 GLY A O 1
ATOM 640 N N . ALA A 1 86 ? -8.207 -1.505 -6.571 1.00 98.75 86 ALA A N 1
ATOM 641 C CA . ALA A 1 86 ? -8.850 -0.438 -5.822 1.00 98.75 86 ALA A CA 1
ATOM 642 C C . ALA A 1 86 ? -9.488 -0.958 -4.532 1.00 98.75 86 ALA A C 1
ATOM 644 O O . ALA A 1 86 ? -9.717 -2.153 -4.369 1.00 98.75 86 ALA A O 1
ATOM 645 N N . VAL A 1 87 ? -9.783 -0.036 -3.622 1.00 98.75 87 VAL A N 1
ATOM 646 C CA . VAL A 1 87 ? -10.498 -0.283 -2.364 1.00 98.75 87 VAL A CA 1
ATOM 647 C C . VAL A 1 87 ? -11.491 0.846 -2.109 1.00 98.75 87 VAL A C 1
ATOM 649 O O . VAL A 1 87 ? -11.292 1.976 -2.566 1.00 98.75 87 VAL A O 1
ATOM 652 N N . ALA A 1 88 ? -12.549 0.559 -1.359 1.00 98.50 88 ALA A N 1
ATOM 653 C CA . ALA A 1 88 ? -13.324 1.584 -0.676 1.00 98.50 88 ALA A CA 1
ATOM 654 C C . ALA A 1 88 ? -12.532 2.123 0.526 1.00 98.50 88 ALA A C 1
ATOM 656 O O . ALA A 1 88 ? -11.807 1.383 1.196 1.00 98.50 88 ALA A O 1
ATOM 657 N N . PHE A 1 89 ? -12.652 3.424 0.776 1.00 98.50 89 PHE A N 1
ATOM 658 C CA . PHE A 1 89 ? -11.997 4.103 1.884 1.00 98.50 89 PHE A CA 1
ATOM 659 C C . PHE A 1 89 ? -12.992 4.320 3.028 1.00 98.50 89 PHE A C 1
ATOM 661 O O . PHE A 1 89 ? -13.935 5.093 2.899 1.00 98.50 89 PHE A O 1
ATOM 668 N N . GLY A 1 90 ? -12.759 3.648 4.156 1.00 97.94 90 GLY A N 1
ATOM 669 C CA . GLY A 1 90 ? -13.622 3.699 5.343 1.00 97.94 90 GLY A CA 1
ATOM 670 C C . GLY A 1 90 ? -13.247 4.790 6.353 1.00 97.94 90 GLY A C 1
ATOM 671 O O . GLY A 1 90 ? -13.774 4.813 7.462 1.00 97.94 90 GLY A O 1
ATOM 672 N N . GLY A 1 91 ? -12.306 5.676 6.013 1.00 97.81 91 GLY A N 1
ATOM 673 C CA . GLY A 1 91 ? -11.841 6.746 6.895 1.00 97.81 91 GLY A CA 1
ATOM 674 C C . GLY A 1 91 ? -10.540 6.433 7.638 1.00 97.81 91 GLY A C 1
ATOM 675 O O . GLY A 1 91 ? -9.787 5.515 7.305 1.00 97.81 91 GLY A O 1
ATOM 676 N N . ILE A 1 92 ? -10.241 7.261 8.641 1.00 98.06 92 ILE A N 1
ATOM 677 C CA . ILE A 1 92 ? -8.977 7.237 9.388 1.00 98.06 92 ILE A CA 1
ATOM 678 C C . ILE A 1 92 ? -9.262 6.865 10.836 1.00 98.06 92 ILE A C 1
ATOM 680 O O . ILE A 1 92 ? -10.058 7.517 11.507 1.00 98.06 92 ILE A O 1
ATOM 684 N N . VAL A 1 93 ? -8.544 5.869 11.345 1.00 98.12 93 VAL A N 1
ATOM 685 C CA . VAL A 1 93 ? -8.656 5.407 12.730 1.00 98.12 93 VAL A CA 1
ATOM 686 C C . VAL A 1 93 ? -7.373 5.643 13.517 1.00 98.12 93 VAL A C 1
ATOM 688 O O . VAL A 1 93 ? -6.262 5.690 12.981 1.00 98.12 93 VAL A O 1
ATOM 691 N N . THR A 1 94 ? -7.537 5.791 14.828 1.00 98.00 94 THR A N 1
ATOM 692 C CA . THR A 1 94 ? -6.445 5.964 15.800 1.00 98.00 94 THR A CA 1
ATOM 693 C C . THR A 1 94 ? -6.253 4.734 16.687 1.00 98.00 94 THR A C 1
ATOM 695 O O . THR A 1 94 ? -5.246 4.632 17.382 1.00 98.00 94 THR A O 1
ATOM 698 N N . LYS A 1 95 ? -7.217 3.808 16.650 1.00 97.75 95 LYS A N 1
ATOM 699 C CA . LYS A 1 95 ? -7.243 2.515 17.335 1.00 97.75 95 LYS A CA 1
ATOM 700 C C . LYS A 1 95 ? -8.021 1.532 16.461 1.00 97.75 95 LYS A C 1
ATOM 702 O O . LYS A 1 95 ? -8.981 1.934 15.807 1.00 97.75 95 LYS A O 1
ATOM 707 N N . SER A 1 96 ? -7.629 0.265 16.457 1.00 97.94 96 SER A N 1
ATOM 708 C CA . SER A 1 96 ? -8.361 -0.813 15.789 1.00 97.94 96 SER A CA 1
ATOM 709 C C . SER A 1 96 ? -8.008 -2.149 16.436 1.00 97.94 96 SER A C 1
ATOM 711 O O . SER A 1 96 ? -6.879 -2.325 16.885 1.00 97.94 96 SER A O 1
ATOM 713 N N . GLY A 1 97 ? -8.968 -3.076 16.481 1.00 97.69 97 GLY A N 1
ATOM 714 C CA . GLY A 1 97 ? -8.729 -4.469 16.882 1.00 97.69 97 GLY A CA 1
ATOM 715 C C . GLY A 1 97 ? -8.196 -5.348 15.745 1.00 97.69 97 GLY A C 1
ATOM 716 O O . GLY A 1 97 ? -7.941 -6.528 15.955 1.00 97.69 97 GLY A O 1
ATOM 717 N N . SER A 1 98 ? -8.052 -4.794 14.536 1.00 97.94 98 SER A N 1
ATOM 718 C CA . SER A 1 98 ? -7.474 -5.509 13.400 1.00 97.94 98 SER A CA 1
ATOM 719 C C . SER A 1 98 ? -6.013 -5.874 13.693 1.00 97.94 98 SER A C 1
ATOM 721 O O . SER A 1 98 ? -5.252 -4.980 14.075 1.00 97.94 98 SER A O 1
ATOM 723 N N . PRO A 1 99 ? -5.573 -7.124 13.444 1.00 97.94 99 PRO A N 1
ATOM 724 C CA . PRO A 1 99 ? -4.165 -7.497 13.598 1.00 97.94 99 PRO A CA 1
ATOM 725 C C . PRO A 1 99 ? -3.250 -6.690 12.665 1.00 97.94 99 PRO A C 1
ATOM 727 O O . PRO A 1 99 ? -2.054 -6.578 12.900 1.00 97.94 99 PRO A O 1
ATOM 730 N N . TRP A 1 100 ? -3.814 -6.080 11.619 1.00 98.06 100 TRP A N 1
ATOM 731 C CA . TRP A 1 100 ? -3.097 -5.254 10.654 1.00 98.06 100 TRP A CA 1
ATOM 732 C C . TRP A 1 100 ? -2.835 -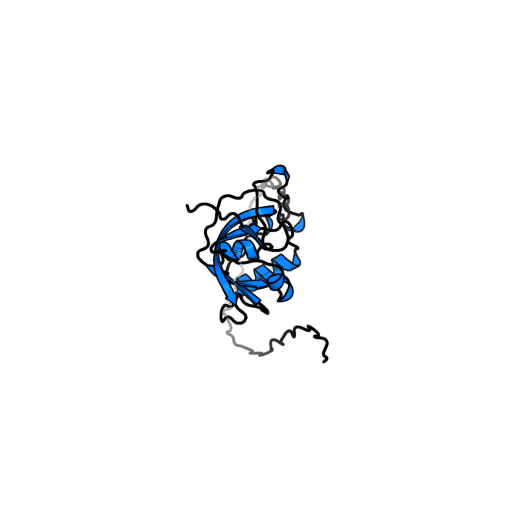3.816 11.126 1.00 98.06 100 TRP A C 1
ATOM 734 O O . TRP A 1 100 ? -2.242 -3.042 10.368 1.00 98.06 100 TRP A O 1
ATOM 744 N N . PHE A 1 101 ? -3.300 -3.423 12.317 1.00 98.31 101 PHE A N 1
ATOM 745 C CA . PHE A 1 101 ? -3.100 -2.087 12.878 1.00 98.31 101 PHE A CA 1
ATOM 746 C C . PHE A 1 101 ? -1.893 -2.056 13.825 1.00 98.31 101 PHE A C 1
ATOM 748 O O . PHE A 1 101 ? -1.908 -2.658 14.893 1.00 98.31 101 PHE A O 1
ATOM 755 N N . PHE A 1 102 ? -0.879 -1.276 13.456 1.00 96.44 102 PHE A N 1
ATOM 756 C CA . PHE A 1 102 ? 0.326 -1.029 14.261 1.00 96.44 102 PHE A CA 1
ATOM 757 C C . PHE A 1 102 ? 0.405 0.417 14.768 1.00 96.44 102 PHE A C 1
ATOM 759 O O . PHE A 1 102 ? 1.247 0.754 15.598 1.00 96.44 102 PHE A O 1
ATOM 766 N N . GLY A 1 103 ? -0.495 1.281 14.288 1.00 90.44 103 GLY A N 1
ATOM 767 C CA . GLY A 1 103 ? -0.557 2.684 14.673 1.00 90.44 103 GLY A CA 1
ATOM 768 C C . GLY A 1 103 ? 0.574 3.539 14.080 1.00 90.44 103 GLY A C 1
ATOM 769 O O . GLY A 1 103 ? 1.366 3.074 13.262 1.00 90.44 103 GLY A O 1
ATOM 770 N N . PRO A 1 104 ? 0.627 4.837 14.436 1.00 95.88 104 PRO A N 1
ATOM 771 C CA . PRO A 1 104 ? -0.316 5.559 15.303 1.00 95.88 104 PRO A CA 1
ATOM 772 C C . PRO A 1 104 ? -1.635 5.952 14.607 1.00 95.88 104 PRO A C 1
ATOM 774 O O . PRO A 1 104 ? -2.566 6.438 15.259 1.00 95.88 104 PRO A O 1
ATOM 777 N N . ARG A 1 105 ? -1.719 5.793 13.282 1.00 97.81 105 ARG A N 1
ATOM 778 C CA . ARG A 1 105 ? -2.921 6.015 12.471 1.00 97.81 105 ARG A CA 1
ATOM 779 C C . ARG A 1 105 ? -3.066 4.895 11.447 1.00 97.81 105 ARG A C 1
ATOM 781 O O . ARG A 1 105 ? -2.065 4.385 10.950 1.00 97.81 105 ARG A O 1
ATOM 788 N N . GLY A 1 106 ? -4.305 4.554 11.117 1.00 97.81 106 GLY A N 1
ATOM 789 C CA . GLY A 1 106 ? -4.640 3.569 10.095 1.00 97.81 106 GLY A CA 1
ATOM 790 C C . GLY A 1 106 ? -5.678 4.121 9.128 1.00 97.81 106 GLY A C 1
ATOM 791 O O . GLY A 1 106 ? -6.637 4.752 9.562 1.00 97.81 106 GLY A O 1
ATOM 792 N N . LEU A 1 107 ? -5.487 3.893 7.834 1.00 98.44 107 LEU A N 1
ATOM 793 C CA . LEU A 1 107 ? -6.517 4.078 6.816 1.00 98.44 107 LEU A CA 1
ATOM 794 C C . LEU A 1 107 ? -7.339 2.793 6.746 1.00 98.44 107 LEU A C 1
ATOM 796 O O . LEU A 1 107 ? -6.758 1.724 6.558 1.00 98.44 107 LEU A O 1
ATOM 800 N N . VAL A 1 108 ? -8.655 2.889 6.916 1.00 98.69 108 VAL A N 1
ATOM 801 C CA . VAL A 1 108 ? -9.566 1.746 6.787 1.00 98.69 108 VAL A CA 1
ATOM 802 C C . VAL A 1 108 ? -9.795 1.469 5.309 1.00 98.69 108 VAL A C 1
ATOM 804 O O . VAL A 1 108 ? -10.217 2.358 4.567 1.00 98.69 108 VAL A O 1
ATOM 807 N N . LEU A 1 109 ? -9.481 0.246 4.886 1.00 98.69 109 LEU A N 1
ATOM 808 C CA . LEU A 1 109 ? -9.575 -0.206 3.503 1.00 98.69 109 LEU A CA 1
ATOM 809 C C . LEU A 1 109 ? -10.571 -1.360 3.418 1.00 98.69 109 LEU A C 1
ATOM 811 O O . LEU A 1 109 ? -10.445 -2.358 4.129 1.00 98.69 109 LEU A O 1
ATOM 815 N N . GLU A 1 110 ? -11.548 -1.225 2.533 1.00 98.44 110 GLU A N 1
ATOM 816 C CA . GLU A 1 110 ? -12.663 -2.160 2.402 1.00 98.44 110 GLU A CA 1
ATOM 817 C C . GLU A 1 110 ? -12.875 -2.545 0.939 1.00 98.44 110 GLU A C 1
ATOM 819 O O . GLU A 1 110 ? -12.420 -1.849 0.034 1.00 98.44 110 GLU A O 1
ATOM 824 N N . LYS A 1 111 ? -13.610 -3.636 0.697 1.00 98.00 111 LYS A N 1
ATOM 825 C CA . LYS A 1 111 ? -14.041 -4.063 -0.649 1.00 98.00 111 LYS A CA 1
ATOM 826 C C . LYS A 1 111 ? -12.885 -4.058 -1.674 1.00 98.00 111 LYS A C 1
ATOM 828 O O . LYS A 1 111 ? -12.936 -3.291 -2.637 1.00 98.00 111 LYS A O 1
ATOM 833 N N . PRO A 1 112 ? -11.825 -4.861 -1.458 1.00 98.44 112 PRO A N 1
ATOM 834 C CA . PRO A 1 112 ? -10.725 -4.933 -2.407 1.00 98.44 112 PRO A CA 1
ATOM 835 C C . PRO A 1 112 ? -11.204 -5.435 -3.770 1.00 98.44 112 PRO A C 1
ATOM 837 O O . PRO A 1 112 ? -11.851 -6.475 -3.880 1.00 98.44 112 PRO A O 1
ATOM 840 N N . GLU A 1 113 ? -10.845 -4.695 -4.811 1.00 98.44 113 GLU A N 1
ATOM 841 C CA . GLU A 1 113 ? -11.121 -4.998 -6.211 1.00 98.44 113 GLU A CA 1
ATOM 842 C C . GLU A 1 113 ? -9.785 -5.033 -6.971 1.00 98.44 113 GLU A C 1
ATOM 844 O O . GLU A 1 113 ? -9.319 -3.994 -7.451 1.00 98.44 113 GLU A O 1
ATOM 849 N N . PRO A 1 114 ? -9.121 -6.201 -7.060 1.00 98.38 114 PRO A N 1
ATOM 850 C CA . PRO A 1 114 ? -7.921 -6.356 -7.875 1.00 98.38 114 PRO A CA 1
ATOM 851 C C . PRO A 1 114 ? -8.203 -6.034 -9.349 1.00 98.38 114 PRO A C 1
ATOM 853 O O . PRO A 1 114 ? -9.293 -6.307 -9.858 1.00 98.38 114 PRO A O 1
ATOM 856 N N . CYS A 1 115 ? -7.212 -5.498 -10.057 1.00 97.81 115 CYS A N 1
ATOM 857 C CA . CYS A 1 115 ? -7.305 -5.238 -11.493 1.00 97.81 115 CYS A CA 1
ATOM 858 C C . CYS A 1 115 ? -6.083 -5.776 -12.245 1.00 97.81 115 CYS A C 1
ATOM 860 O O . CYS A 1 115 ? -5.086 -6.179 -11.645 1.00 97.81 115 CYS A O 1
ATOM 862 N N . ALA A 1 116 ? -6.153 -5.769 -13.579 1.00 97.19 116 ALA A N 1
ATOM 863 C CA . ALA A 1 116 ? -4.958 -5.959 -14.393 1.00 97.19 116 ALA A CA 1
ATOM 864 C C . ALA A 1 116 ? -3.927 -4.875 -14.047 1.00 97.19 116 ALA A C 1
ATOM 866 O O . ALA A 1 116 ? -4.298 -3.729 -13.788 1.00 97.19 116 ALA A O 1
ATOM 867 N N . PHE A 1 117 ? -2.646 -5.237 -14.027 1.00 98.19 117 PHE A N 1
ATOM 868 C CA . PHE A 1 117 ? -1.586 -4.303 -13.669 1.00 98.19 117 PHE A CA 1
ATOM 869 C C . PHE A 1 117 ? -1.501 -3.150 -14.676 1.00 98.19 117 PHE A C 1
ATOM 871 O O . PHE A 1 117 ? -1.396 -3.382 -15.880 1.00 98.19 117 PHE A O 1
ATOM 878 N N . ILE A 1 118 ? -1.505 -1.914 -14.173 1.00 98.38 118 ILE A N 1
ATOM 879 C CA . ILE A 1 118 ? -1.360 -0.706 -14.991 1.00 98.38 118 ILE A CA 1
ATOM 880 C C . ILE A 1 118 ? -0.068 -0.002 -14.572 1.00 98.38 118 ILE A C 1
ATOM 882 O O . ILE A 1 118 ? -0.024 0.538 -13.461 1.00 98.38 118 ILE A O 1
ATOM 886 N N . PRO A 1 119 ? 0.981 0.022 -15.417 1.00 98.50 119 PRO A N 1
ATOM 887 C CA . PRO A 1 119 ? 2.202 0.768 -15.129 1.00 98.50 119 PRO A CA 1
ATOM 888 C C . PRO A 1 119 ? 1.873 2.215 -14.770 1.00 98.50 119 PRO A C 1
ATOM 890 O O . PRO A 1 119 ? 1.041 2.843 -15.420 1.00 98.50 119 PRO A O 1
ATOM 893 N N . CYS A 1 120 ? 2.486 2.748 -13.717 1.00 97.75 120 CYS A N 1
ATOM 894 C CA . CYS A 1 120 ? 2.254 4.121 -13.280 1.00 97.75 120 CYS A CA 1
ATOM 895 C C . CYS A 1 120 ? 3.395 4.599 -12.375 1.00 97.75 120 CYS A C 1
ATOM 897 O O . CYS A 1 120 ? 3.984 3.827 -11.614 1.00 97.75 120 CYS A O 1
ATOM 899 N N . ARG A 1 121 ? 3.711 5.895 -12.425 1.00 97.31 121 ARG A N 1
ATOM 900 C CA . ARG A 1 121 ? 4.639 6.508 -11.472 1.00 97.31 121 ARG A CA 1
ATOM 901 C C . ARG A 1 121 ? 3.904 6.820 -10.171 1.00 97.31 121 ARG A C 1
ATOM 903 O O . ARG A 1 121 ? 2.942 7.576 -10.161 1.00 97.31 121 ARG A O 1
ATOM 910 N N . GLY A 1 122 ? 4.391 6.258 -9.070 1.00 96.75 122 GLY A N 1
ATOM 911 C CA . GLY A 1 122 ? 3.893 6.596 -7.739 1.00 96.75 122 GLY A CA 1
ATOM 912 C C . GLY A 1 122 ? 4.376 7.963 -7.256 1.00 96.75 122 GLY A C 1
ATOM 913 O O . GLY A 1 122 ? 5.434 8.438 -7.670 1.00 96.75 122 GLY A O 1
ATOM 914 N N . ALA A 1 123 ? 3.642 8.539 -6.308 1.00 96.50 123 ALA A N 1
ATOM 915 C CA . ALA A 1 123 ? 4.035 9.742 -5.581 1.00 96.50 123 ALA A CA 1
ATOM 916 C C . ALA A 1 123 ? 3.779 9.596 -4.069 1.00 96.50 123 ALA A C 1
ATOM 918 O O . ALA A 1 123 ? 3.176 8.620 -3.610 1.00 96.50 123 ALA A O 1
ATOM 919 N N . LEU A 1 124 ? 4.296 10.547 -3.286 1.00 93.31 124 LEU A N 1
ATOM 920 C CA . LEU A 1 124 ? 4.016 10.645 -1.853 1.00 93.31 124 LEU A CA 1
ATOM 921 C C . LEU A 1 124 ? 2.606 11.202 -1.623 1.00 93.31 124 LEU A C 1
ATOM 923 O O . LEU A 1 124 ? 2.150 12.067 -2.363 1.00 93.31 124 LEU A O 1
ATOM 927 N N . GLY A 1 125 ? 1.950 10.743 -0.557 1.00 94.25 125 GLY A N 1
ATOM 928 C CA . GLY A 1 125 ? 0.577 11.135 -0.241 1.00 94.25 125 GLY A CA 1
ATOM 929 C C . GLY A 1 125 ? -0.457 10.495 -1.171 1.00 94.25 125 GLY A C 1
ATOM 930 O O . GLY A 1 125 ? -0.210 9.434 -1.749 1.00 94.25 125 GLY A O 1
ATOM 931 N N . LEU A 1 126 ? -1.621 11.138 -1.277 1.00 96.94 126 LEU A N 1
ATOM 932 C CA . LEU A 1 126 ? -2.605 10.829 -2.311 1.00 96.94 126 LEU A CA 1
ATOM 933 C C . LEU A 1 126 ? -2.230 11.569 -3.587 1.00 96.94 126 LEU A C 1
ATOM 935 O O . LEU A 1 126 ? -1.901 12.752 -3.537 1.00 96.94 126 LEU A O 1
ATOM 939 N N . PHE A 1 127 ? -2.312 10.887 -4.721 1.00 97.88 127 PHE A N 1
ATOM 940 C CA . PHE A 1 127 ? -1.956 11.474 -6.005 1.00 97.88 127 PHE A CA 1
ATOM 941 C C . PHE A 1 127 ? -2.908 11.023 -7.101 1.00 97.88 127 PHE A C 1
ATOM 943 O O . PHE A 1 127 ? -3.478 9.935 -7.046 1.00 97.88 127 PHE A O 1
ATOM 950 N N . GLU A 1 128 ? -3.075 11.872 -8.103 1.00 97.94 128 GLU A N 1
ATOM 951 C CA . GLU A 1 128 ? -3.776 11.506 -9.325 1.00 97.94 128 GLU A CA 1
ATOM 952 C C . GLU A 1 128 ? -2.842 10.680 -10.191 1.00 97.94 128 GLU A C 1
ATOM 954 O O . GLU A 1 128 ? -1.721 11.098 -10.486 1.00 97.94 128 GLU A O 1
ATOM 959 N N . TRP A 1 129 ? -3.288 9.486 -10.554 1.00 97.94 129 TRP A N 1
ATOM 960 C CA . TRP A 1 129 ? -2.478 8.572 -11.338 1.00 97.94 129 TRP A CA 1
ATOM 961 C C . TRP A 1 129 ? -2.873 8.631 -12.812 1.00 97.94 129 TRP A C 1
ATOM 963 O O . TRP A 1 129 ? -4.029 8.860 -13.167 1.00 97.94 129 TRP A O 1
ATOM 973 N N . THR A 1 130 ? -1.897 8.384 -13.674 1.00 97.75 130 THR A N 1
ATOM 974 C CA . THR A 1 130 ? -2.091 8.197 -15.112 1.00 97.75 130 THR A CA 1
ATOM 975 C C . THR A 1 130 ? -1.363 6.937 -15.553 1.00 97.75 130 THR A C 1
ATOM 977 O O . THR A 1 130 ? -0.359 6.545 -14.949 1.00 97.75 130 THR A O 1
ATOM 980 N N . ALA A 1 131 ? -1.882 6.267 -16.582 1.00 97.69 131 ALA A N 1
ATOM 981 C CA . ALA A 1 131 ? -1.189 5.124 -17.162 1.00 97.69 131 ALA A CA 1
ATOM 982 C C . ALA A 1 131 ? 0.183 5.571 -17.689 1.00 97.69 131 ALA A C 1
ATOM 984 O O . ALA A 1 131 ? 0.300 6.572 -18.395 1.00 97.69 131 ALA A O 1
ATOM 985 N N . GLY A 1 132 ? 1.215 4.839 -17.293 1.00 96.19 132 GLY A N 1
ATOM 986 C CA . GLY A 1 132 ? 2.592 5.032 -17.710 1.00 96.19 132 GLY A CA 1
ATOM 987 C C . GLY A 1 132 ? 3.034 3.991 -18.733 1.00 96.19 132 GLY A C 1
ATOM 988 O O . GLY A 1 132 ? 2.272 3.114 -19.142 1.00 96.19 132 GLY A O 1
ATOM 989 N N . ASP A 1 133 ? 4.302 4.084 -19.115 1.00 95.25 133 ASP A N 1
ATOM 990 C CA . ASP A 1 133 ? 4.932 3.168 -20.061 1.00 95.25 133 ASP A CA 1
ATOM 991 C C . ASP A 1 133 ? 5.245 1.810 -19.391 1.00 95.25 133 ASP A C 1
ATOM 993 O O . ASP A 1 133 ? 5.861 1.790 -18.319 1.00 95.25 133 ASP A O 1
ATOM 997 N N . PRO A 1 134 ? 4.875 0.660 -19.987 1.00 95.06 134 PRO A N 1
ATOM 998 C CA . PRO A 1 134 ? 5.341 -0.656 -19.547 1.00 95.06 134 PRO A CA 1
ATOM 999 C C . PRO A 1 134 ? 6.866 -0.786 -19.398 1.00 95.06 134 PRO A C 1
ATOM 1001 O O . PRO A 1 134 ? 7.327 -1.579 -18.577 1.00 95.06 134 PRO A O 1
ATOM 1004 N N . ALA A 1 135 ? 7.660 -0.001 -20.129 1.00 94.62 135 ALA A N 1
ATOM 1005 C CA . ALA A 1 135 ? 9.114 0.044 -19.987 1.00 94.62 135 ALA A CA 1
ATOM 1006 C C . ALA A 1 135 ? 9.582 0.616 -18.630 1.00 94.62 135 ALA A C 1
ATOM 1008 O O . ALA A 1 135 ? 10.681 0.295 -18.178 1.00 94.62 135 ALA A O 1
ATOM 1009 N N . ASP A 1 136 ? 8.749 1.405 -17.935 1.00 92.25 136 ASP A N 1
ATOM 1010 C CA . ASP A 1 136 ? 9.057 1.969 -16.608 1.00 92.25 136 ASP A CA 1
ATOM 1011 C C . ASP A 1 136 ? 8.887 0.944 -15.461 1.00 92.25 136 ASP A C 1
ATOM 1013 O O . ASP A 1 136 ? 9.183 1.254 -14.290 1.00 92.25 136 ASP A O 1
ATOM 1017 N N . VAL A 1 137 ? 8.398 -0.264 -15.773 1.00 95.38 137 VAL A N 1
ATOM 1018 C CA . VAL A 1 137 ? 8.148 -1.343 -14.812 1.00 95.38 137 VAL A CA 1
ATOM 1019 C C . VAL A 1 137 ? 9.477 -1.968 -14.376 1.00 95.38 137 VAL A C 1
ATOM 1021 O O . VAL A 1 137 ? 10.233 -2.484 -15.201 1.00 95.38 137 VAL A O 1
ATOM 1024 N N . PRO A 1 138 ? 9.802 -1.961 -13.070 1.00 94.81 138 PRO A N 1
ATOM 1025 C CA . PRO A 1 138 ? 11.071 -2.486 -12.597 1.00 94.81 138 PRO A CA 1
ATOM 1026 C C . PRO A 1 138 ? 11.117 -4.012 -12.715 1.00 94.81 138 PRO A C 1
ATOM 1028 O O . PRO A 1 138 ? 10.311 -4.722 -12.110 1.00 94.81 138 PRO A O 1
ATOM 1031 N N . ALA A 1 139 ? 12.145 -4.528 -13.389 1.00 95.00 139 ALA A N 1
ATOM 1032 C CA . ALA A 1 139 ? 12.453 -5.953 -13.348 1.00 95.00 139 ALA A CA 1
ATOM 1033 C C . ALA A 1 139 ? 12.707 -6.430 -11.896 1.00 95.00 139 ALA A C 1
ATOM 1035 O O . ALA A 1 139 ? 13.164 -5.645 -11.048 1.00 95.00 139 ALA A O 1
ATOM 1036 N N . PRO A 1 140 ? 12.464 -7.717 -11.578 1.00 95.44 140 PRO A N 1
ATOM 1037 C CA . PRO A 1 140 ? 12.817 -8.280 -10.279 1.00 95.44 140 PRO A CA 1
ATOM 1038 C C . PRO A 1 140 ? 14.309 -8.107 -9.976 1.00 95.44 140 PRO A C 1
ATOM 1040 O O . PRO A 1 140 ? 15.170 -8.405 -10.820 1.00 95.44 140 PRO A O 1
ATOM 1043 N N . ALA A 1 141 ? 14.611 -7.640 -8.761 1.00 94.44 141 ALA A N 1
ATOM 1044 C CA . ALA A 1 141 ? 15.979 -7.509 -8.273 1.00 94.44 141 ALA A CA 1
ATOM 1045 C C . ALA A 1 141 ? 16.646 -8.888 -8.146 1.00 94.44 141 ALA A C 1
ATOM 1047 O O . ALA A 1 141 ? 15.965 -9.908 -8.048 1.00 94.44 141 ALA A O 1
ATOM 1048 N N . LYS A 1 142 ? 17.985 -8.934 -8.114 1.00 95.06 142 LYS A N 1
ATOM 1049 C CA . LYS A 1 142 ? 18.741 -10.202 -8.055 1.00 95.06 142 LYS A CA 1
ATOM 1050 C C . LYS A 1 142 ? 18.295 -11.108 -6.901 1.00 95.06 142 LYS A C 1
ATOM 1052 O O . LYS A 1 142 ? 18.132 -12.298 -7.119 1.00 95.06 142 LYS A O 1
ATOM 1057 N N . TRP A 1 143 ? 18.046 -10.540 -5.718 1.00 95.19 143 TRP A N 1
ATOM 1058 C CA . TRP A 1 143 ? 17.613 -11.292 -4.533 1.00 95.19 143 TRP A CA 1
ATOM 1059 C C . TRP A 1 143 ? 16.191 -11.859 -4.646 1.00 95.19 143 TRP A C 1
ATOM 1061 O O . TRP A 1 143 ? 15.870 -12.821 -3.962 1.00 95.19 143 TRP A O 1
ATOM 1071 N N . MET A 1 144 ? 15.343 -11.270 -5.498 1.00 95.44 144 MET A N 1
ATOM 1072 C CA . MET A 1 144 ? 13.958 -11.714 -5.688 1.00 95.44 144 MET A CA 1
ATOM 1073 C C . MET A 1 144 ? 13.879 -12.951 -6.585 1.00 95.44 144 MET A C 1
ATOM 1075 O O . MET A 1 144 ? 12.900 -13.689 -6.548 1.00 95.44 144 MET A O 1
ATOM 1079 N N . ARG A 1 145 ? 14.887 -13.153 -7.438 1.00 92.38 145 ARG A N 1
ATOM 1080 C CA . ARG A 1 145 ? 14.927 -14.268 -8.381 1.00 92.38 145 ARG A CA 1
ATOM 1081 C C . ARG A 1 145 ? 15.302 -15.531 -7.624 1.00 92.38 145 ARG A C 1
ATOM 1083 O O . ARG A 1 145 ? 16.260 -15.527 -6.853 1.00 92.38 145 ARG A O 1
ATOM 1090 N N . ALA A 1 146 ? 14.588 -16.622 -7.892 1.00 77.94 146 ALA A N 1
ATOM 1091 C CA . ALA A 1 146 ? 15.042 -17.929 -7.448 1.00 77.94 146 ALA A CA 1
ATOM 1092 C C . ALA A 1 146 ? 16.468 -18.167 -7.982 1.00 77.94 146 ALA A C 1
ATOM 1094 O O . ALA A 1 146 ? 16.749 -17.802 -9.132 1.00 77.94 146 ALA A O 1
ATOM 1095 N N . PRO A 1 147 ? 17.375 -18.758 -7.184 1.00 64.06 147 PRO A N 1
ATOM 1096 C CA . PRO A 1 147 ? 18.658 -19.184 -7.713 1.00 64.06 147 PRO A CA 1
ATOM 1097 C C . PRO A 1 147 ? 18.388 -20.098 -8.908 1.00 64.06 147 PRO A C 1
ATOM 1099 O O . PRO A 1 147 ? 17.564 -21.014 -8.818 1.00 64.06 147 PRO A O 1
ATOM 1102 N N . ALA A 1 148 ? 19.036 -19.809 -10.042 1.00 60.53 148 ALA A N 1
ATOM 1103 C CA . ALA A 1 148 ? 18.954 -20.668 -11.211 1.00 60.53 148 ALA A CA 1
ATOM 1104 C C . ALA A 1 148 ? 19.281 -22.084 -10.740 1.00 60.53 148 ALA A C 1
ATOM 1106 O O . ALA A 1 148 ? 20.357 -22.309 -10.181 1.00 60.53 148 ALA A O 1
ATOM 1107 N N . ARG A 1 149 ? 18.335 -23.017 -10.893 1.00 57.69 149 ARG A N 1
ATOM 1108 C CA . ARG A 1 149 ? 18.623 -24.429 -10.658 1.00 57.69 149 ARG A CA 1
ATOM 1109 C C . ARG A 1 149 ? 19.840 -24.736 -11.519 1.00 57.69 149 ARG A C 1
ATOM 1111 O O . ARG A 1 149 ? 19.748 -24.628 -12.741 1.00 57.69 149 ARG A O 1
ATOM 1118 N N . SER A 1 150 ? 20.978 -25.044 -10.898 1.00 52.19 150 SER A N 1
ATOM 1119 C CA . SER A 1 150 ? 22.084 -25.619 -11.644 1.00 52.19 150 SER A CA 1
ATOM 1120 C C . SER A 1 150 ? 21.493 -26.837 -12.335 1.00 52.19 150 SER A C 1
ATOM 1122 O O . SER A 1 150 ? 20.868 -27.680 -11.687 1.00 52.19 150 SER A O 1
ATOM 1124 N N . ALA A 1 151 ? 21.566 -26.865 -13.664 1.00 53.72 151 ALA A N 1
ATOM 1125 C CA . ALA A 1 151 ? 21.216 -28.053 -14.408 1.00 53.72 151 ALA A CA 1
ATOM 1126 C C . ALA A 1 151 ? 22.089 -29.162 -13.823 1.00 53.72 151 ALA A C 1
ATOM 1128 O O . ALA A 1 151 ? 23.305 -29.164 -14.014 1.00 53.72 151 ALA A O 1
ATOM 1129 N N . SER A 1 152 ? 21.491 -30.037 -13.013 1.00 52.69 152 SER A N 1
ATOM 1130 C CA . SER A 1 152 ? 22.140 -31.258 -12.579 1.00 52.69 152 SER A CA 1
ATOM 1131 C C . SER A 1 152 ? 22.507 -31.965 -13.867 1.00 52.69 152 SER A C 1
ATOM 1133 O O . SER A 1 152 ? 21.614 -32.389 -14.604 1.00 52.69 152 SER A O 1
ATOM 1135 N N . SER A 1 153 ? 23.797 -32.002 -14.179 1.00 53.12 153 SER A N 1
ATOM 1136 C CA . SER A 1 153 ? 24.330 -32.789 -15.270 1.00 53.12 153 SER A CA 1
ATOM 1137 C C . SER A 1 153 ? 23.897 -34.227 -15.019 1.00 53.12 153 SER A C 1
ATOM 1139 O O . SER A 1 153 ? 24.480 -34.946 -14.209 1.00 53.12 153 SER A O 1
ATOM 1141 N N . SER A 1 154 ? 22.823 -34.650 -15.683 1.00 52.78 154 SER A N 1
ATOM 1142 C CA . SER A 1 154 ? 22.523 -36.058 -15.861 1.00 52.78 154 SER A CA 1
ATOM 1143 C C . SER A 1 154 ? 23.641 -36.609 -16.734 1.00 52.78 154 SER A C 1
ATOM 1145 O O . SER A 1 154 ? 23.552 -36.613 -17.960 1.00 52.78 154 SER A O 1
ATOM 1147 N N . GLY A 1 155 ? 24.741 -36.993 -16.083 1.00 54.81 155 GLY A N 1
ATOM 1148 C CA . GLY A 1 155 ? 25.754 -37.838 -16.686 1.00 54.81 155 GLY A CA 1
ATOM 1149 C C . GLY A 1 155 ? 25.067 -39.081 -17.259 1.00 54.81 155 GLY A C 1
ATOM 1150 O O . GLY A 1 155 ? 24.085 -39.557 -16.678 1.00 54.81 155 GLY A O 1
ATOM 1151 N N . PRO A 1 156 ? 25.524 -39.591 -18.411 1.00 57.75 156 PRO A N 1
ATOM 1152 C CA . PRO A 1 156 ? 24.903 -40.753 -19.025 1.00 57.75 156 PRO A CA 1
ATOM 1153 C C . PRO A 1 156 ? 24.965 -41.949 -18.059 1.00 57.75 156 PRO A C 1
ATOM 1155 O O . PRO A 1 156 ? 25.927 -42.073 -17.293 1.00 57.75 156 PRO A O 1
ATOM 1158 N N . PRO A 1 157 ? 23.953 -42.834 -18.062 1.00 47.09 157 PRO A N 1
ATOM 1159 C CA . PRO A 1 157 ? 23.935 -43.977 -17.165 1.00 47.09 157 PRO A CA 1
ATOM 1160 C C . PRO A 1 157 ? 25.140 -44.874 -17.458 1.00 47.09 157 PRO A C 1
ATOM 1162 O O . PRO A 1 157 ? 25.354 -45.306 -18.591 1.00 47.09 157 PRO A O 1
ATOM 1165 N N . ALA A 1 158 ? 25.925 -45.164 -16.419 1.00 53.25 158 ALA A N 1
ATOM 1166 C CA . ALA A 1 158 ? 27.017 -46.120 -16.494 1.00 53.25 158 ALA A CA 1
ATOM 1167 C C . ALA A 1 158 ? 26.476 -47.477 -16.972 1.00 53.25 158 ALA A C 1
ATOM 1169 O O . ALA A 1 158 ? 25.636 -48.101 -16.319 1.00 53.25 158 ALA A O 1
ATOM 1170 N N . THR A 1 159 ? 26.964 -47.943 -18.121 1.00 47.47 159 THR A N 1
ATOM 1171 C CA . THR A 1 159 ? 26.660 -49.270 -18.656 1.00 47.47 159 THR A CA 1
ATOM 1172 C C . THR A 1 159 ? 27.114 -50.332 -17.661 1.00 47.47 159 THR A C 1
ATOM 1174 O O . THR A 1 159 ? 28.308 -50.532 -17.423 1.00 47.47 159 THR A O 1
ATOM 1177 N N . ARG A 1 160 ? 26.143 -51.021 -17.063 1.00 46.75 160 ARG A N 1
ATOM 1178 C CA . ARG A 1 160 ? 26.356 -52.107 -16.110 1.00 46.75 160 ARG A CA 1
ATOM 1179 C C . ARG A 1 160 ? 26.936 -53.317 -16.849 1.00 46.75 160 ARG A C 1
ATOM 1181 O O . ARG A 1 160 ? 26.197 -54.094 -17.444 1.00 46.75 160 ARG A O 1
ATOM 1188 N N . ARG A 1 161 ? 28.262 -53.493 -16.803 1.00 44.16 161 ARG A N 1
ATOM 1189 C CA . ARG A 1 161 ? 28.919 -54.752 -17.192 1.00 44.16 161 ARG A CA 1
ATOM 1190 C C . ARG A 1 161 ? 28.451 -55.851 -16.242 1.00 44.16 161 ARG A C 1
ATOM 1192 O O . ARG A 1 161 ? 28.744 -55.837 -15.050 1.00 44.16 161 ARG A O 1
ATOM 1199 N N . THR A 1 162 ? 27.707 -56.807 -16.777 1.00 49.12 162 THR A N 1
ATOM 1200 C CA . THR A 1 162 ? 27.358 -58.047 -16.092 1.00 49.12 162 THR A CA 1
ATOM 1201 C C . THR A 1 162 ? 28.592 -58.940 -16.003 1.00 49.12 162 THR A C 1
ATOM 1203 O O . THR A 1 162 ? 29.085 -59.417 -17.023 1.00 49.12 162 THR A O 1
ATOM 1206 N N . SER A 1 163 ? 29.061 -59.234 -14.793 1.00 43.31 163 SER A N 1
ATOM 1207 C CA . SER A 1 163 ? 29.928 -60.388 -14.545 1.00 43.31 163 SER A CA 1
ATOM 1208 C C . SER A 1 163 ? 29.385 -61.205 -13.378 1.00 43.31 163 SER A C 1
ATOM 1210 O O . SER A 1 163 ? 29.524 -60.840 -12.217 1.00 43.31 163 SER A O 1
ATOM 1212 N N . ARG A 1 164 ? 28.707 -62.287 -13.772 1.00 44.66 164 ARG A N 1
ATOM 1213 C CA . ARG A 1 164 ? 28.739 -63.658 -13.240 1.00 44.66 164 ARG A CA 1
ATOM 1214 C C . ARG A 1 164 ? 28.831 -63.894 -11.722 1.00 44.66 164 ARG A C 1
ATOM 1216 O O . ARG A 1 164 ? 29.785 -63.529 -11.050 1.00 44.66 164 ARG A O 1
ATOM 1223 N N . LEU A 1 165 ? 27.857 -64.694 -11.278 1.00 47.81 165 LEU A N 1
ATOM 1224 C CA . LEU A 1 165 ? 27.768 -65.443 -10.026 1.00 47.81 165 LEU A CA 1
ATOM 1225 C C . LEU A 1 165 ? 29.087 -66.092 -9.574 1.00 47.81 165 LEU A C 1
ATOM 1227 O O . LEU A 1 165 ? 29.713 -66.792 -10.369 1.00 47.81 165 LEU A 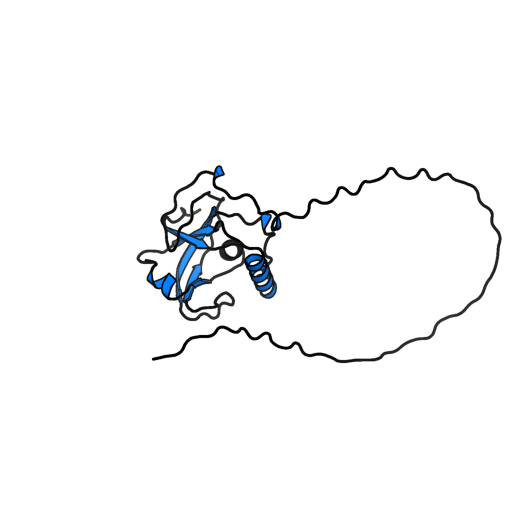O 1
ATOM 1231 N N . ARG A 1 166 ? 29.313 -66.100 -8.252 1.00 41.34 166 ARG A N 1
ATOM 1232 C CA . ARG A 1 166 ? 29.600 -67.333 -7.493 1.00 41.34 166 ARG A CA 1
ATOM 1233 C C . ARG A 1 166 ? 28.877 -67.312 -6.139 1.00 41.34 166 ARG A C 1
ATOM 1235 O O . ARG A 1 166 ? 28.895 -66.316 -5.426 1.00 41.34 166 ARG A O 1
ATOM 1242 N N . ARG A 1 167 ? 28.196 -68.423 -5.844 1.00 40.78 167 ARG A N 1
ATOM 1243 C CA . ARG A 1 167 ? 27.536 -68.764 -4.574 1.00 40.78 167 ARG A CA 1
ATOM 1244 C C . ARG A 1 167 ? 28.522 -69.483 -3.655 1.00 40.78 167 ARG A C 1
ATOM 1246 O O . ARG A 1 167 ? 29.208 -70.366 -4.155 1.00 40.78 167 ARG A O 1
ATOM 1253 N N . SER A 1 168 ? 28.444 -69.203 -2.352 1.00 39.94 168 SER A N 1
ATOM 1254 C CA . SER A 1 168 ? 28.717 -70.098 -1.199 1.00 39.94 168 SER A CA 1
ATOM 1255 C C . SER A 1 168 ? 28.866 -69.210 0.047 1.00 39.94 168 SER A C 1
ATOM 1257 O O . SER A 1 168 ? 29.599 -68.238 -0.027 1.00 39.94 168 SER A O 1
ATOM 1259 N N . GLY A 1 169 ? 28.249 -69.398 1.211 1.00 35.31 169 GLY A N 1
ATOM 1260 C CA . GLY A 1 169 ? 27.352 -70.405 1.760 1.00 35.31 169 GLY A CA 1
ATOM 1261 C C . GLY A 1 169 ? 27.098 -70.065 3.246 1.00 35.31 169 GLY A C 1
ATOM 1262 O O . GLY A 1 169 ? 27.902 -69.383 3.865 1.00 35.31 169 GLY A O 1
ATOM 1263 N N . CYS A 1 170 ? 25.947 -70.515 3.752 1.00 34.25 170 CYS A N 1
ATOM 1264 C CA . CYS A 1 170 ? 25.583 -70.880 5.133 1.00 34.25 170 CYS A CA 1
ATOM 1265 C C . CYS A 1 170 ? 26.182 -70.139 6.357 1.00 34.25 170 CYS A C 1
ATOM 1267 O O . CYS A 1 170 ? 27.373 -70.213 6.631 1.00 34.25 170 CYS A O 1
ATOM 1269 N N . GLY A 1 171 ? 25.300 -69.617 7.223 1.00 35.72 171 GLY A N 1
ATOM 1270 C CA . GLY A 1 171 ? 25.643 -69.288 8.612 1.00 35.72 171 GLY A CA 1
ATOM 1271 C C . GLY A 1 171 ? 24.484 -68.695 9.417 1.00 35.72 171 GLY A C 1
ATOM 1272 O O . GLY A 1 171 ? 24.322 -67.485 9.486 1.00 35.72 171 GLY A O 1
ATOM 1273 N N . ARG A 1 172 ? 23.658 -69.554 10.027 1.00 40.91 172 ARG A N 1
ATOM 1274 C CA . ARG A 1 172 ? 22.594 -69.192 10.985 1.00 40.91 172 ARG A CA 1
ATOM 1275 C C . ARG A 1 172 ? 23.169 -68.482 12.223 1.00 40.91 172 ARG A C 1
ATOM 1277 O O . ARG A 1 172 ? 24.158 -68.969 12.757 1.00 40.91 172 ARG A O 1
ATOM 1284 N N . ARG A 1 173 ? 22.432 -67.526 12.809 1.00 42.19 173 ARG A N 1
ATOM 1285 C CA . ARG A 1 173 ? 22.024 -67.554 14.237 1.00 42.19 173 ARG A CA 1
ATOM 1286 C C . ARG A 1 173 ? 21.009 -66.459 14.580 1.00 42.19 173 ARG A C 1
ATOM 1288 O O . ARG A 1 173 ? 20.947 -65.408 13.961 1.00 42.19 173 ARG A O 1
ATOM 1295 N N . ARG A 1 174 ? 20.161 -66.823 15.542 1.00 40.91 174 ARG A N 1
ATOM 1296 C CA . ARG A 1 174 ? 18.973 -66.137 16.057 1.00 40.91 174 ARG A CA 1
ATOM 1297 C C . ARG A 1 174 ? 19.360 -65.129 17.146 1.00 40.91 174 ARG A C 1
ATOM 1299 O O . ARG A 1 174 ? 20.293 -65.396 17.894 1.00 40.91 174 ARG A O 1
ATOM 1306 N N . GLY A 1 175 ? 18.558 -64.079 17.311 1.00 36.53 175 GLY A N 1
ATOM 1307 C CA . GLY A 1 175 ? 18.551 -63.225 18.502 1.00 36.53 175 GLY A CA 1
ATOM 1308 C C . GLY A 1 175 ? 17.448 -62.170 18.407 1.00 36.53 175 GLY A C 1
ATOM 1309 O O . GLY A 1 175 ? 17.559 -61.240 17.621 1.00 36.53 175 GLY A O 1
ATOM 1310 N N . ARG A 1 176 ? 16.355 -62.377 19.149 1.00 44.62 176 ARG A N 1
ATOM 1311 C CA . ARG A 1 176 ? 15.191 -61.480 19.294 1.00 44.62 176 ARG A CA 1
ATOM 1312 C C . ARG A 1 176 ? 15.432 -60.465 20.451 1.00 44.62 176 ARG A C 1
ATOM 1314 O O . ARG A 1 176 ? 16.482 -60.547 21.084 1.00 44.62 176 ARG A O 1
ATOM 1321 N N . PRO A 1 177 ? 14.522 -59.499 20.696 1.00 53.47 177 PRO A N 1
ATOM 1322 C CA . PRO A 1 177 ? 14.842 -58.112 21.045 1.00 53.47 177 PRO A CA 1
ATOM 1323 C C . PRO A 1 177 ? 14.848 -57.834 22.557 1.00 53.47 177 PRO A C 1
ATOM 1325 O O . PRO A 1 177 ? 14.393 -58.658 23.349 1.00 53.47 177 PRO A O 1
ATOM 1328 N N . ARG A 1 178 ? 15.283 -56.629 22.946 1.00 39.75 178 ARG A N 1
ATOM 1329 C CA . ARG A 1 178 ? 14.918 -56.019 24.232 1.00 39.75 178 ARG A CA 1
ATOM 1330 C C . ARG A 1 178 ? 14.372 -54.607 24.034 1.00 39.75 178 ARG A C 1
ATOM 1332 O O . ARG A 1 178 ? 14.877 -53.843 23.218 1.00 39.75 178 ARG A O 1
ATOM 1339 N N . GLU A 1 179 ? 13.304 -54.360 24.777 1.00 34.34 179 GLU A N 1
ATOM 1340 C CA . GLU A 1 179 ? 12.454 -53.176 24.831 1.00 34.34 179 GLU A CA 1
ATOM 1341 C C . GLU A 1 179 ? 13.076 -52.006 25.629 1.00 34.34 179 GLU A C 1
ATOM 1343 O O . GLU A 1 179 ? 14.032 -52.181 26.383 1.00 34.34 179 GLU A O 1
ATOM 1348 N N . SER A 1 180 ? 12.474 -50.832 25.400 1.00 38.84 180 SER A N 1
ATOM 1349 C CA . SER A 1 180 ? 12.571 -49.448 25.935 1.00 38.84 180 SER A CA 1
ATOM 1350 C C . SER A 1 180 ? 12.450 -49.310 27.489 1.00 38.84 180 SER A C 1
ATOM 1352 O O . SER A 1 180 ? 12.364 -50.358 28.122 1.00 38.84 180 SER A O 1
ATOM 1354 N N . PRO A 1 181 ? 12.335 -48.116 28.169 1.00 49.81 181 PRO A N 1
ATOM 1355 C CA . PRO A 1 181 ? 12.032 -46.729 27.729 1.00 49.81 181 PRO A CA 1
ATOM 1356 C C . PRO A 1 181 ? 12.767 -45.596 28.553 1.00 49.81 181 PRO A C 1
ATOM 1358 O O . PRO A 1 181 ? 13.951 -45.762 28.826 1.00 49.81 181 PRO A O 1
ATOM 1361 N N . PRO A 1 182 ? 12.197 -44.395 28.855 1.00 49.53 182 PRO A N 1
ATOM 1362 C CA . PRO A 1 182 ? 12.608 -43.106 28.281 1.00 49.53 182 PRO A CA 1
ATOM 1363 C C . PRO A 1 182 ? 13.235 -42.110 29.290 1.00 49.53 182 PRO A C 1
ATOM 1365 O O . PRO A 1 182 ? 13.033 -42.195 30.498 1.00 49.53 182 PRO A O 1
ATOM 1368 N N . SER A 1 183 ? 13.927 -41.077 28.794 1.00 40.31 183 SER A N 1
ATOM 1369 C CA . SER A 1 183 ? 14.401 -39.952 29.616 1.00 40.31 183 SER A CA 1
ATOM 1370 C C . SER A 1 183 ? 13.859 -38.623 29.093 1.00 40.31 183 SER A C 1
ATOM 1372 O O . SER A 1 183 ? 14.248 -38.119 28.044 1.00 40.31 183 SER A O 1
ATOM 1374 N N . ASN A 1 184 ? 12.921 -38.084 29.865 1.00 39.38 184 ASN A N 1
ATOM 1375 C CA . ASN A 1 184 ? 12.304 -36.775 29.739 1.00 39.38 184 ASN A CA 1
ATOM 1376 C C . ASN A 1 184 ? 13.296 -35.683 30.185 1.00 39.38 184 ASN A C 1
ATOM 1378 O O . ASN A 1 184 ? 13.699 -35.658 31.349 1.00 39.38 184 ASN A O 1
ATOM 1382 N N . LYS A 1 185 ? 13.654 -34.743 29.302 1.00 41.75 185 LYS A N 1
ATOM 1383 C CA . LYS A 1 185 ? 14.258 -33.466 29.706 1.00 41.75 185 LYS A CA 1
ATOM 1384 C C . LYS A 1 185 ? 13.527 -32.294 29.063 1.00 41.75 185 LYS A C 1
ATOM 1386 O O . LYS A 1 185 ? 13.745 -31.936 27.913 1.00 41.75 185 LYS A O 1
ATOM 1391 N N . LYS A 1 186 ? 12.697 -31.673 29.904 1.00 39.88 186 LYS A N 1
ATOM 1392 C CA . LYS A 1 186 ? 12.301 -30.263 29.871 1.00 39.88 186 LYS A CA 1
ATOM 1393 C C . LYS A 1 186 ? 13.512 -29.350 29.637 1.00 39.88 186 LYS A C 1
ATOM 1395 O O . LYS A 1 186 ? 14.538 -29.550 30.290 1.00 39.88 186 LYS A O 1
ATOM 1400 N N . ARG A 1 187 ? 13.303 -28.306 28.824 1.00 36.59 187 ARG A N 1
ATOM 1401 C CA . ARG A 1 187 ? 13.873 -26.930 28.810 1.00 36.59 187 ARG A CA 1
ATOM 1402 C C . ARG A 1 187 ? 13.856 -26.463 27.336 1.00 36.59 187 ARG A C 1
ATOM 1404 O O . ARG A 1 187 ? 14.151 -27.257 26.464 1.00 36.59 187 ARG A O 1
ATOM 1411 N N . GLY A 1 188 ? 13.496 -25.238 26.973 1.00 34.41 188 GLY A N 1
ATOM 1412 C CA . GLY A 1 188 ? 13.402 -24.029 27.769 1.00 34.41 188 GLY A CA 1
ATOM 1413 C C . GLY A 1 188 ? 12.469 -22.977 27.166 1.00 34.41 188 GLY A C 1
ATOM 1414 O O . GLY A 1 188 ? 11.930 -23.116 26.074 1.00 34.41 188 GLY A O 1
ATOM 1415 N N . ARG A 1 189 ? 12.289 -21.943 27.988 1.00 35.69 189 ARG A N 1
ATOM 1416 C CA . ARG A 1 189 ? 11.592 -20.679 27.757 1.00 35.69 189 ARG A CA 1
ATOM 1417 C C . ARG A 1 189 ? 11.950 -20.037 26.412 1.00 35.69 189 ARG A C 1
ATOM 1419 O O . ARG A 1 189 ? 13.130 -19.854 26.129 1.00 35.69 189 ARG A O 1
ATOM 1426 N N . CYS A 1 190 ? 10.936 -19.565 25.691 1.00 32.06 190 CYS A N 1
ATOM 1427 C CA . CYS A 1 190 ? 11.089 -18.475 24.732 1.00 32.06 190 CYS A CA 1
ATOM 1428 C C . CYS A 1 190 ? 11.158 -17.150 25.501 1.00 32.06 190 CYS A C 1
ATOM 1430 O O . CYS A 1 19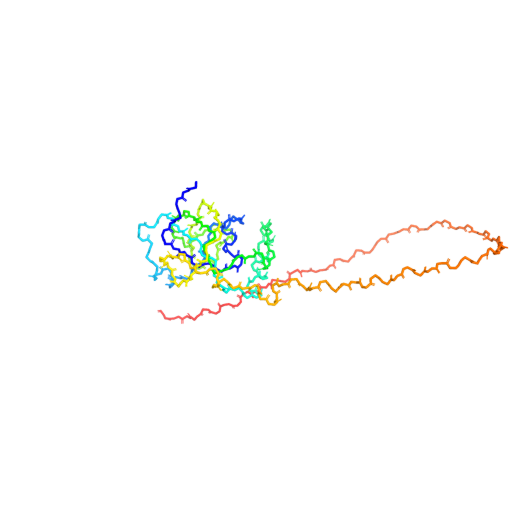0 ? 10.213 -16.756 26.185 1.00 32.06 190 CYS A O 1
ATOM 1432 N N . SER A 1 191 ? 12.320 -16.510 25.428 1.00 39.62 191 SER A N 1
ATOM 1433 C CA . SER A 1 191 ? 12.586 -15.147 25.883 1.00 39.62 191 SER A CA 1
ATOM 1434 C C . SER A 1 191 ? 12.012 -14.157 24.871 1.00 39.62 191 SER A C 1
ATOM 1436 O O . SER A 1 191 ? 12.201 -14.335 23.670 1.00 39.62 191 SER A O 1
ATOM 1438 N N . GLY A 1 192 ? 11.327 -13.124 25.362 1.00 33.00 192 GLY A N 1
ATOM 1439 C CA . GLY A 1 192 ? 10.752 -12.059 24.548 1.00 33.00 192 GLY A CA 1
ATOM 1440 C C . GLY A 1 192 ? 11.799 -11.205 23.831 1.00 33.00 192 GLY A C 1
ATOM 1441 O O . GLY A 1 192 ? 12.866 -10.915 24.374 1.00 33.00 192 GLY A O 1
ATOM 1442 N N . ALA A 1 193 ? 11.452 -10.773 22.621 1.00 36.47 193 ALA A N 1
ATOM 1443 C CA . ALA A 1 193 ? 12.147 -9.716 21.905 1.00 36.47 193 ALA A CA 1
ATOM 1444 C C . ALA A 1 193 ? 11.464 -8.377 22.221 1.00 36.47 193 ALA A C 1
ATOM 1446 O O . ALA A 1 193 ? 10.326 -8.123 21.831 1.00 36.47 193 ALA A O 1
ATOM 1447 N N . SER A 1 194 ? 12.175 -7.549 22.984 1.00 31.44 194 SER A N 1
ATOM 1448 C CA . SER A 1 194 ? 11.849 -6.154 23.268 1.00 31.44 194 SER A CA 1
ATOM 1449 C C . SER A 1 194 ? 12.158 -5.296 22.040 1.00 31.44 194 SER A C 1
ATOM 1451 O O . SER A 1 194 ? 13.296 -5.285 21.569 1.00 31.44 194 SER A O 1
ATOM 1453 N N . TRP A 1 195 ? 11.165 -4.563 21.539 1.00 33.84 195 TRP A N 1
ATOM 1454 C CA . TRP A 1 195 ? 11.362 -3.509 20.546 1.00 33.84 195 TRP A CA 1
ATOM 1455 C C . TRP A 1 195 ? 11.769 -2.210 21.252 1.00 33.84 195 TRP A C 1
ATOM 1457 O O . TRP A 1 195 ? 10.973 -1.586 21.952 1.00 33.84 195 TRP A O 1
ATOM 1467 N N . ASN A 1 196 ? 13.023 -1.797 21.057 1.00 36.16 196 ASN A N 1
ATOM 1468 C CA . ASN A 1 196 ? 13.539 -0.500 21.488 1.00 36.16 196 ASN A CA 1
ATOM 1469 C C . ASN A 1 196 ? 13.199 0.574 20.445 1.00 36.16 196 ASN A C 1
ATOM 1471 O O . ASN A 1 196 ? 13.838 0.655 19.399 1.00 36.16 196 ASN A O 1
ATOM 1475 N N . GLY A 1 197 ? 12.244 1.444 20.766 1.00 35.44 197 GLY A N 1
ATOM 1476 C CA . GLY A 1 197 ? 11.972 2.679 20.034 1.00 35.44 197 GLY A CA 1
ATOM 1477 C C . GLY A 1 197 ? 11.888 3.847 21.007 1.00 35.44 197 GLY A C 1
ATOM 1478 O O . GLY A 1 197 ? 10.849 4.078 21.616 1.00 35.44 197 GLY A O 1
ATOM 1479 N N . LYS A 1 198 ? 13.008 4.555 21.185 1.00 33.38 198 LYS A N 1
ATOM 1480 C CA . LYS A 1 198 ? 13.129 5.756 22.021 1.00 33.38 198 LYS A CA 1
ATOM 1481 C C . LYS A 1 198 ? 12.180 6.853 21.524 1.00 33.38 198 LYS A C 1
ATOM 1483 O O . LYS A 1 198 ? 12.319 7.318 20.397 1.00 33.38 198 LYS A O 1
ATOM 1488 N N . ALA A 1 199 ? 11.284 7.313 22.391 1.00 39.03 199 ALA A N 1
ATOM 1489 C CA . ALA A 1 199 ? 10.634 8.613 22.264 1.00 39.03 199 ALA A CA 1
ATOM 1490 C C . ALA A 1 199 ? 11.477 9.661 23.012 1.00 39.03 199 ALA A C 1
ATOM 1492 O O . ALA A 1 199 ? 11.862 9.397 24.155 1.00 39.03 199 ALA A O 1
ATOM 1493 N N . PRO A 1 200 ? 11.780 10.834 22.430 1.00 54.03 200 PRO A N 1
ATOM 1494 C CA . PRO A 1 200 ? 12.227 11.963 23.220 1.00 54.03 200 PRO A CA 1
ATOM 1495 C C . PRO A 1 200 ? 11.021 12.637 23.879 1.00 54.03 200 PRO A C 1
ATOM 1497 O O . PRO A 1 200 ? 9.970 12.854 23.277 1.00 54.03 200 PRO A O 1
ATOM 1500 N N . PHE A 1 201 ? 11.223 12.903 25.158 1.00 42.19 201 PHE A N 1
ATOM 1501 C CA . PHE A 1 201 ? 10.344 13.577 26.091 1.00 42.19 201 PHE A CA 1
ATOM 1502 C C . PHE A 1 201 ? 10.538 15.101 25.981 1.00 42.19 201 PHE A C 1
ATOM 1504 O O . PHE A 1 201 ? 11.648 15.547 25.686 1.00 42.19 201 PHE A O 1
ATOM 1511 N N . LEU A 1 202 ? 9.486 15.830 26.374 1.00 42.72 202 LEU A N 1
ATOM 1512 C CA . LEU A 1 202 ? 9.418 17.227 26.845 1.00 42.72 202 LEU A CA 1
ATOM 1513 C C . LEU A 1 202 ? 9.052 18.331 25.835 1.00 42.72 202 LEU A C 1
ATOM 1515 O O . LEU A 1 202 ? 9.529 18.311 24.700 1.00 42.72 202 LEU A O 1
ATOM 1519 N N . PRO A 1 203 ? 8.416 19.411 26.328 1.00 51.09 203 PRO A N 1
ATOM 1520 C CA . PRO A 1 203 ? 7.390 19.498 27.382 1.00 51.09 203 PRO A CA 1
ATOM 1521 C C . PRO A 1 203 ? 5.989 19.792 26.823 1.00 51.09 203 PRO A C 1
ATOM 1523 O O . PRO A 1 203 ? 5.879 20.421 25.747 1.00 51.09 203 PRO A O 1
#

Sequence (203 aa):
MSPLPRLALSVRQPWAWAILHGGKTIENRSAASIRHMNFSGVERLAIHAAKGMTRDEYEEAAAFMAELGVPCPPPADLARGGIVGAVAFGGIVTKSGSPWFFGPRGLVLEKPEPCAFIPCRGALGLFEWTAGDPADVPAPAKWMRAPARSASSSGPPATRRTSRLRRSGCGRRRGRPRESPPSNKKRGRCSGASWNGKAPFLP

Radius of gyration: 28.07 Å; chains: 1; bounding box: 46×90×50 Å

pLDDT: mean 81.78, std 24.4, range [31.44, 98.88]

Organism: NCBI:txid1473586